Protein AF-A0A1Y5IDQ3-F1 (afdb_monomer)

Solvent-accessible surface area (backbone atoms only — not comparable to full-atom values): 11928 Å² total; per-residue (Å²): 115,65,66,61,51,54,54,51,52,51,28,51,52,41,13,44,48,51,45,14,63,76,67,76,44,84,65,51,98,83,60,81,84,48,74,66,30,43,52,51,12,46,51,57,51,37,64,74,74,57,70,73,78,77,51,71,67,58,51,51,55,49,48,55,62,59,65,67,53,78,81,78,93,76,74,94,62,89,76,83,90,69,74,91,83,61,74,84,77,71,87,80,75,78,87,62,82,80,58,70,67,59,57,52,52,50,55,50,53,50,52,53,51,51,50,50,51,52,52,51,50,51,53,51,52,53,53,52,54,55,64,71,66,57,83,90,75,84,77,87,86,76,95,71,90,79,85,77,86,76,80,81,79,76,94,77,81,88,78,86,74,91,84,82,82,84,89,86,86,81,77,91,73,89,78,90,82,136

Mean predicted aligned error: 21.05 Å

Nearest PDB structures (foldseek):
  7enc-assembly1_Di  TM=6.917E-01  e=5.837E-04  Homo sapiens
  7enc-assembly1_DI  TM=6.838E-01  e=8.749E-04  Homo sapiens
  6tbm-assembly1_I  TM=6.909E-01  e=9.275E-03  Komagataella phaffii GS115

InterPro domains:
  IPR003162 Transcription initiation factor TAFII31 [PF02291] (1-94)
  IPR051431 Transcription initiation factor TFIID subunit 9/TAF9 [PTHR48068] (1-151)

Structure (mmCIF, N/CA/C/O backbone):
data_AF-A0A1Y5IDQ3-F1
#
_entry.id   AF-A0A1Y5IDQ3-F1
#
loop_
_atom_site.group_PDB
_atom_site.id
_atom_site.type_symbol
_atom_site.label_atom_id
_atom_site.label_alt_id
_atom_site.label_comp_id
_atom_site.label_asym_id
_atom_site.label_entity_id
_atom_site.label_seq_id
_atom_site.pdbx_PDB_ins_code
_atom_site.Cartn_x
_atom_site.Cartn_y
_atom_site.Cartn_z
_atom_site.occupancy
_atom_site.B_iso_or_equiv
_atom_site.auth_seq_id
_atom_site.auth_comp_id
_atom_site.auth_asym_id
_atom_site.auth_atom_id
_atom_site.pdbx_PDB_model_num
ATOM 1 N N . MET A 1 1 ? -2.726 14.774 -21.123 1.00 74.81 1 MET A N 1
ATOM 2 C CA . MET A 1 1 ? -1.694 13.732 -21.354 1.00 74.81 1 MET A CA 1
ATOM 3 C C . MET A 1 1 ? -0.570 13.727 -20.309 1.00 74.81 1 MET A C 1
ATOM 5 O O . MET A 1 1 ? 0.342 12.919 -20.423 1.00 74.81 1 MET A O 1
ATOM 9 N N . GLU A 1 2 ? -0.629 14.559 -19.261 1.00 93.81 2 GLU A N 1
ATOM 10 C CA . GLU A 1 2 ? 0.458 14.675 -18.273 1.00 93.81 2 GLU A CA 1
ATOM 11 C C . GLU A 1 2 ? 0.693 13.398 -17.452 1.00 93.81 2 GLU A C 1
ATOM 13 O O . GLU A 1 2 ? 1.835 13.038 -17.188 1.00 93.81 2 GLU A O 1
ATOM 18 N N . PHE A 1 3 ? -0.379 12.680 -17.097 1.00 92.00 3 PHE A N 1
ATOM 19 C CA . PHE A 1 3 ? -0.289 11.423 -16.350 1.00 92.00 3 PHE A CA 1
ATOM 20 C C . PHE A 1 3 ? 0.538 10.367 -17.091 1.00 92.00 3 PHE A C 1
ATOM 22 O O . PHE A 1 3 ? 1.469 9.807 -16.523 1.00 92.00 3 PHE A O 1
ATOM 29 N N . ALA A 1 4 ? 0.241 10.144 -18.375 1.00 92.75 4 ALA A N 1
ATOM 30 C CA . ALA A 1 4 ? 0.975 9.186 -19.196 1.00 92.75 4 ALA A CA 1
ATOM 31 C C . ALA A 1 4 ? 2.455 9.575 -19.305 1.00 92.75 4 ALA A C 1
ATOM 33 O O . ALA A 1 4 ? 3.323 8.729 -19.121 1.00 92.75 4 ALA A O 1
ATOM 34 N N . HIS A 1 5 ? 2.745 10.865 -19.509 1.00 94.88 5 HIS A N 1
ATOM 35 C CA . HIS A 1 5 ? 4.118 11.362 -19.530 1.00 94.88 5 HIS A CA 1
ATOM 36 C C . HIS A 1 5 ? 4.844 11.074 -18.207 1.00 94.88 5 HIS A C 1
ATOM 38 O O . HIS A 1 5 ? 5.899 10.447 -18.229 1.00 94.88 5 HIS A O 1
ATOM 44 N N . ARG A 1 6 ? 4.254 11.435 -17.058 1.00 93.25 6 ARG A N 1
ATOM 45 C CA . ARG A 1 6 ? 4.846 11.184 -15.731 1.00 93.25 6 ARG A CA 1
ATOM 46 C C . ARG A 1 6 ? 5.065 9.690 -15.465 1.00 93.25 6 ARG A C 1
ATOM 48 O O . ARG A 1 6 ? 6.153 9.306 -15.045 1.00 93.25 6 ARG A O 1
ATOM 55 N N . ALA A 1 7 ? 4.078 8.851 -15.780 1.00 92.75 7 ALA A N 1
ATOM 56 C CA . ALA A 1 7 ? 4.177 7.402 -15.618 1.00 92.75 7 ALA A CA 1
ATOM 57 C C . ALA A 1 7 ? 5.298 6.808 -16.488 1.00 92.75 7 ALA A C 1
ATOM 59 O O . ALA A 1 7 ? 6.117 6.031 -16.005 1.00 92.75 7 ALA A O 1
ATOM 60 N N . THR A 1 8 ? 5.390 7.216 -17.757 1.00 94.25 8 THR A N 1
ATOM 61 C CA . THR A 1 8 ? 6.463 6.746 -18.649 1.00 94.25 8 THR A CA 1
ATOM 62 C C . THR A 1 8 ? 7.840 7.255 -18.231 1.00 94.25 8 THR A C 1
ATOM 64 O O . THR A 1 8 ? 8.790 6.478 -18.251 1.00 94.25 8 THR A O 1
ATOM 67 N N . SER A 1 9 ? 7.965 8.514 -17.792 1.00 94.88 9 SER A N 1
ATOM 68 C CA . SER A 1 9 ? 9.244 9.049 -17.315 1.00 94.88 9 SER A CA 1
ATOM 69 C C . SER A 1 9 ? 9.748 8.296 -16.091 1.00 94.88 9 SER A C 1
ATOM 71 O O . SER A 1 9 ? 10.932 7.997 -15.997 1.00 94.88 9 SER A O 1
ATOM 73 N N . GLU A 1 10 ? 8.844 7.927 -15.188 1.00 94.44 10 GLU A N 1
ATOM 74 C CA . GLU A 1 10 ? 9.198 7.179 -13.990 1.00 94.44 10 GLU A CA 1
ATOM 75 C C . GLU A 1 10 ? 9.658 5.752 -14.316 1.00 94.44 10 GLU A C 1
ATOM 77 O O . GLU A 1 10 ? 10.685 5.305 -13.811 1.00 94.44 10 GLU A O 1
ATOM 82 N N . VAL A 1 11 ? 8.962 5.067 -15.231 1.00 95.38 11 VAL A N 1
ATOM 83 C CA . VAL A 1 11 ? 9.380 3.748 -15.734 1.00 95.38 11 VAL A CA 1
ATOM 84 C C . VAL A 1 11 ? 10.779 3.802 -16.353 1.00 95.38 11 VAL A C 1
ATOM 86 O O . VAL A 1 11 ? 11.575 2.890 -16.142 1.00 95.38 11 VAL A O 1
ATOM 89 N N . LEU A 1 12 ? 11.099 4.859 -17.106 1.00 93.75 12 LEU A N 1
ATOM 90 C CA . LEU A 1 12 ? 12.412 5.014 -17.737 1.00 93.75 12 LEU A CA 1
ATOM 91 C C . LEU A 1 12 ? 13.527 5.309 -16.726 1.00 93.75 12 LEU A C 1
ATOM 93 O O . LEU A 1 12 ? 14.642 4.823 -16.907 1.00 93.75 12 LEU A O 1
ATOM 97 N N . VAL A 1 13 ? 13.235 6.057 -15.658 1.00 93.50 13 VAL A N 1
ATOM 98 C CA . VAL A 1 13 ? 14.183 6.282 -14.554 1.00 93.50 13 VAL A CA 1
ATOM 99 C C . VAL A 1 13 ? 14.513 4.962 -13.858 1.00 93.50 13 VAL A C 1
ATOM 101 O O . VAL A 1 13 ? 15.687 4.654 -13.653 1.00 93.50 13 VAL A O 1
ATOM 104 N N . GLU A 1 14 ? 13.503 4.142 -13.572 1.00 94.44 14 GLU A N 1
ATOM 105 C CA . GLU A 1 14 ? 13.703 2.835 -12.941 1.00 94.44 14 GLU A CA 1
ATOM 106 C C . GLU A 1 14 ? 14.432 1.851 -13.873 1.00 94.44 14 GLU A C 1
ATOM 108 O O . GLU A 1 14 ? 15.328 1.124 -13.449 1.00 94.44 14 GLU A O 1
ATOM 113 N N . ALA A 1 15 ? 14.127 1.874 -15.174 1.00 94.38 15 ALA A N 1
ATOM 114 C CA . ALA A 1 15 ? 14.855 1.087 -16.169 1.00 94.38 15 ALA A CA 1
ATOM 115 C C . ALA A 1 15 ? 16.341 1.492 -16.251 1.00 94.38 15 ALA A C 1
ATOM 117 O O . ALA A 1 15 ? 17.218 0.632 -16.344 1.00 94.38 15 ALA A O 1
ATOM 118 N N . ALA A 1 16 ? 16.653 2.790 -16.168 1.00 93.12 16 ALA A N 1
ATOM 119 C CA . ALA A 1 16 ? 18.032 3.278 -16.122 1.00 93.12 16 ALA A CA 1
ATOM 120 C C . ALA A 1 16 ? 18.760 2.867 -14.831 1.00 93.12 16 ALA A C 1
ATOM 122 O O . ALA A 1 16 ? 19.955 2.548 -14.870 1.00 93.12 16 ALA A O 1
ATOM 123 N N . ALA A 1 17 ? 18.054 2.813 -13.699 1.00 92.69 17 ALA A N 1
ATOM 124 C CA . ALA A 1 17 ? 18.591 2.275 -12.452 1.00 92.69 17 ALA A CA 1
ATOM 125 C C . ALA A 1 17 ? 18.891 0.772 -12.580 1.00 92.69 17 ALA A C 1
ATOM 127 O O . ALA A 1 17 ? 20.017 0.349 -12.315 1.00 92.69 17 ALA A O 1
ATOM 128 N N . ALA A 1 18 ? 17.945 -0.022 -13.092 1.00 92.19 18 ALA A N 1
ATOM 129 C CA . ALA A 1 18 ? 18.139 -1.450 -13.356 1.00 92.19 18 ALA A CA 1
ATOM 130 C C . ALA A 1 18 ? 19.339 -1.704 -14.287 1.00 92.19 18 ALA A C 1
ATOM 132 O O . ALA A 1 18 ? 20.174 -2.572 -14.016 1.00 92.19 18 ALA A O 1
ATOM 133 N N . ARG A 1 19 ? 19.497 -0.876 -15.327 1.00 92.88 19 ARG A N 1
ATOM 134 C CA . ARG A 1 19 ? 20.647 -0.933 -16.233 1.00 92.88 19 ARG A CA 1
ATOM 135 C C . ARG A 1 19 ? 21.965 -0.594 -15.535 1.00 92.88 19 ARG A C 1
ATOM 137 O O . ARG A 1 19 ? 22.968 -1.266 -15.770 1.00 92.88 19 ARG A O 1
ATOM 144 N N . SER A 1 20 ? 21.965 0.416 -14.666 1.00 92.62 20 SER A N 1
ATOM 145 C CA . SER A 1 20 ? 23.137 0.779 -13.855 1.00 92.62 20 SER A CA 1
ATOM 146 C C . SER A 1 20 ? 23.574 -0.384 -12.960 1.00 92.62 20 SER A C 1
ATOM 148 O O . SER A 1 20 ? 24.760 -0.703 -12.870 1.00 92.62 20 SER A O 1
ATOM 150 N N . HIS A 1 21 ? 22.607 -1.075 -12.351 1.00 91.62 21 HIS A N 1
ATOM 151 C CA . HIS A 1 21 ? 22.867 -2.265 -11.545 1.00 91.62 21 HIS A CA 1
ATOM 152 C C . HIS A 1 21 ? 23.433 -3.421 -12.375 1.00 91.62 21 HIS A C 1
ATOM 154 O O . HIS A 1 21 ? 24.402 -4.048 -11.952 1.00 91.62 21 HIS A O 1
ATOM 160 N N . ALA A 1 22 ? 22.892 -3.670 -13.570 1.00 90.38 22 ALA A N 1
ATOM 161 C CA . ALA A 1 22 ? 23.393 -4.714 -14.463 1.00 90.38 22 ALA A CA 1
ATOM 162 C C . ALA A 1 22 ? 24.829 -4.450 -14.952 1.00 90.38 22 ALA A C 1
ATOM 164 O O . ALA A 1 22 ? 25.605 -5.385 -15.138 1.00 90.38 22 ALA A O 1
ATOM 165 N N . LEU A 1 23 ? 25.196 -3.181 -15.156 1.00 89.19 23 LEU A N 1
ATOM 166 C CA . LEU A 1 23 ? 26.533 -2.781 -15.602 1.00 89.19 23 LEU A CA 1
ATOM 167 C C . LEU A 1 23 ? 27.548 -2.634 -14.454 1.00 89.19 23 LEU A C 1
ATOM 169 O O . LEU A 1 23 ? 28.736 -2.456 -14.726 1.00 89.19 23 LEU A O 1
ATOM 173 N N . GLY A 1 24 ? 27.102 -2.651 -13.191 1.00 89.81 24 GLY A N 1
ATOM 174 C CA . GLY A 1 24 ? 27.950 -2.394 -12.020 1.00 89.81 24 GLY A CA 1
ATOM 175 C C . GLY A 1 24 ? 28.545 -0.979 -11.978 1.00 89.81 24 GLY A C 1
ATOM 176 O O . GLY A 1 24 ? 29.516 -0.734 -11.266 1.00 89.81 24 GLY A O 1
ATOM 177 N N . ARG A 1 25 ? 27.993 -0.049 -12.765 1.00 89.56 25 ARG A N 1
ATOM 178 C CA . ARG A 1 25 ? 28.433 1.347 -12.890 1.00 89.56 25 ARG A CA 1
ATOM 179 C C . ARG A 1 25 ? 27.216 2.240 -13.157 1.00 89.56 25 ARG A C 1
ATOM 181 O O . ARG A 1 25 ? 26.232 1.743 -13.704 1.00 89.56 25 ARG A O 1
ATOM 188 N N . PRO A 1 26 ? 27.267 3.544 -12.843 1.00 83.88 26 PRO A N 1
ATOM 189 C CA . PRO A 1 26 ? 26.170 4.445 -13.181 1.00 83.88 26 PRO A CA 1
ATOM 190 C C . PRO A 1 26 ? 25.929 4.459 -14.695 1.00 83.88 26 PRO A C 1
ATOM 192 O O . PRO A 1 26 ? 26.879 4.586 -15.475 1.00 83.88 26 PRO A O 1
ATOM 195 N N . ALA A 1 27 ? 24.666 4.325 -15.103 1.00 78.00 27 ALA A N 1
ATOM 196 C CA . ALA A 1 27 ? 24.274 4.426 -16.501 1.00 78.00 27 ALA A CA 1
ATOM 197 C C . ALA A 1 27 ? 24.622 5.819 -17.036 1.00 78.00 27 ALA A C 1
ATOM 199 O O . ALA A 1 27 ? 24.270 6.848 -16.456 1.00 78.00 27 ALA A O 1
ATOM 200 N N . SER A 1 28 ? 25.341 5.845 -18.151 1.00 81.62 28 SER A N 1
ATOM 201 C CA . SER A 1 28 ? 25.657 7.066 -18.879 1.00 81.62 28 SER A CA 1
ATOM 202 C C . SER A 1 28 ? 24.587 7.333 -19.936 1.00 81.62 28 SER A C 1
ATOM 204 O O . SER A 1 28 ? 23.952 6.409 -20.433 1.00 81.62 28 SER A O 1
ATOM 206 N N . ALA A 1 29 ? 24.449 8.584 -20.381 1.00 78.12 29 ALA A N 1
ATOM 207 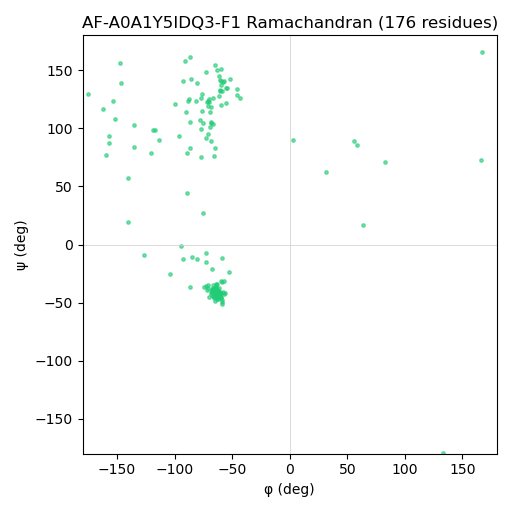C CA . ALA A 1 29 ? 23.524 8.966 -21.457 1.00 78.12 29 ALA A CA 1
ATOM 208 C C . ALA A 1 29 ? 23.775 8.244 -22.802 1.00 78.12 29 ALA A C 1
ATOM 210 O O . ALA A 1 29 ? 22.967 8.345 -23.720 1.00 78.12 29 ALA A O 1
ATOM 211 N N . ARG A 1 30 ? 24.911 7.545 -22.938 1.00 79.75 30 ARG A N 1
ATOM 212 C CA . ARG A 1 30 ? 25.268 6.725 -24.105 1.00 79.75 30 ARG A CA 1
ATOM 213 C C . ARG A 1 30 ? 24.861 5.257 -23.982 1.00 79.75 30 ARG A C 1
ATOM 215 O O . ARG A 1 30 ? 24.951 4.533 -24.971 1.00 79.75 30 ARG A O 1
ATOM 222 N N . ASP A 1 31 ? 24.473 4.807 -22.794 1.00 85.75 31 ASP A N 1
ATOM 223 C CA . ASP A 1 31 ? 24.077 3.422 -22.583 1.00 85.75 31 ASP A CA 1
ATOM 224 C C . ASP A 1 31 ? 22.668 3.198 -23.152 1.00 85.75 31 ASP A C 1
ATOM 226 O O . ASP A 1 31 ? 21.729 3.947 -22.882 1.00 85.75 31 ASP A O 1
ATOM 230 N N . VAL A 1 32 ? 22.524 2.155 -23.969 1.00 88.81 32 VAL A N 1
ATOM 231 C CA . VAL A 1 32 ? 21.248 1.800 -24.597 1.00 88.81 32 VAL A CA 1
ATOM 232 C C . VAL A 1 32 ? 20.402 1.010 -23.602 1.00 88.81 32 VAL A C 1
ATOM 234 O O . VAL A 1 32 ? 20.837 -0.035 -23.112 1.00 88.81 32 VAL A O 1
ATOM 237 N N . LEU A 1 33 ? 19.190 1.498 -23.327 1.00 90.50 33 LEU A N 1
ATOM 238 C CA . LEU A 1 33 ? 18.185 0.767 -22.557 1.00 90.50 33 LEU A CA 1
ATOM 239 C C . LEU A 1 33 ? 17.657 -0.402 -23.385 1.00 90.50 33 LEU A C 1
ATOM 241 O O . LEU A 1 33 ? 17.181 -0.223 -24.508 1.00 90.50 33 LEU A O 1
ATOM 245 N N . THR A 1 34 ? 17.737 -1.603 -22.826 1.00 93.19 34 THR A N 1
ATOM 246 C CA . THR A 1 34 ? 17.170 -2.795 -23.453 1.00 93.19 34 THR A CA 1
ATOM 247 C C . THR A 1 34 ? 15.699 -2.948 -23.079 1.00 93.19 34 THR A C 1
ATOM 249 O O . THR A 1 34 ? 15.217 -2.393 -22.090 1.00 93.19 34 THR A O 1
ATOM 252 N N . VAL A 1 35 ? 14.962 -3.738 -23.860 1.00 95.06 35 VAL A N 1
ATOM 253 C CA . VAL A 1 35 ? 13.552 -4.042 -23.570 1.00 95.06 35 VAL A CA 1
ATOM 254 C C . VAL A 1 35 ? 13.401 -4.721 -22.202 1.00 95.06 35 VAL A C 1
ATOM 256 O O . VAL A 1 35 ? 12.395 -4.519 -21.525 1.00 95.06 35 VAL A O 1
ATOM 259 N N . ASP A 1 36 ? 14.397 -5.494 -21.767 1.00 94.88 36 ASP A N 1
ATOM 260 C CA . ASP A 1 36 ? 14.356 -6.175 -20.474 1.00 94.88 36 ASP A CA 1
ATOM 261 C C . ASP A 1 36 ? 14.544 -5.205 -19.299 1.00 94.88 36 ASP A C 1
ATOM 263 O O . ASP A 1 36 ? 13.833 -5.338 -18.304 1.00 94.88 36 ASP A O 1
ATOM 267 N N . ASP A 1 37 ? 15.373 -4.164 -19.447 1.00 94.38 37 ASP A N 1
ATOM 268 C CA . ASP A 1 37 ? 15.485 -3.084 -18.453 1.00 94.38 37 ASP A CA 1
ATOM 269 C C . ASP A 1 37 ? 14.136 -2.361 -18.279 1.00 94.38 37 ASP A C 1
ATOM 271 O O . ASP A 1 37 ? 13.691 -2.098 -17.160 1.00 94.38 37 ASP A O 1
ATOM 275 N N . VAL A 1 38 ? 13.429 -2.111 -19.389 1.00 95.19 38 VAL A N 1
ATOM 276 C CA . VAL A 1 38 ? 12.088 -1.504 -19.372 1.00 95.19 38 VAL A CA 1
ATOM 277 C C . VAL A 1 38 ? 11.068 -2.419 -18.692 1.00 95.19 38 VAL A C 1
ATOM 279 O O . VAL A 1 38 ? 10.272 -1.941 -17.887 1.00 95.19 38 VAL A O 1
ATOM 282 N N . LYS A 1 39 ? 11.091 -3.735 -18.945 1.00 95.88 39 LYS A N 1
ATOM 283 C CA . LYS A 1 39 ? 10.197 -4.688 -18.258 1.00 95.88 39 LYS A CA 1
ATOM 284 C C . LYS A 1 39 ? 10.422 -4.691 -16.747 1.00 95.88 39 LYS A C 1
ATOM 286 O O . LYS A 1 39 ? 9.450 -4.747 -15.995 1.00 95.88 39 LYS A O 1
ATOM 291 N N . VAL A 1 40 ? 11.680 -4.634 -16.307 1.00 95.19 40 VAL A N 1
ATOM 292 C CA . VAL A 1 40 ? 12.023 -4.550 -14.881 1.00 95.19 40 VAL A CA 1
ATOM 293 C C . VAL A 1 40 ? 11.490 -3.247 -14.287 1.00 95.19 40 VAL A C 1
ATOM 295 O O . VAL A 1 40 ? 10.798 -3.298 -13.271 1.00 95.19 40 VAL A O 1
ATOM 298 N N . GLY A 1 41 ? 11.708 -2.114 -14.961 1.00 94.12 41 GLY A N 1
ATOM 299 C CA . GLY A 1 41 ? 11.197 -0.814 -14.520 1.00 94.12 41 GLY A CA 1
ATOM 300 C C . GLY A 1 41 ? 9.671 -0.765 -14.419 1.00 94.12 41 GLY A C 1
ATOM 301 O O . GLY A 1 41 ? 9.123 -0.339 -13.402 1.00 94.12 41 GLY A O 1
ATOM 302 N N . VAL A 1 42 ? 8.965 -1.291 -15.425 1.00 94.94 42 VAL A N 1
ATOM 303 C CA . VAL A 1 42 ? 7.499 -1.413 -15.393 1.00 94.94 42 VAL A CA 1
ATOM 304 C C . VAL A 1 42 ? 7.055 -2.278 -14.216 1.00 94.94 42 VAL A C 1
ATOM 306 O O . VAL A 1 42 ? 6.151 -1.889 -13.483 1.00 94.94 42 VAL A O 1
ATOM 309 N N . LYS A 1 43 ? 7.693 -3.432 -13.991 1.00 93.38 43 LYS A N 1
ATOM 310 C CA . LYS A 1 43 ? 7.336 -4.337 -12.892 1.00 93.38 43 LYS A CA 1
ATOM 311 C C . LYS A 1 43 ? 7.526 -3.683 -11.520 1.00 93.38 43 LYS A C 1
ATOM 313 O O . LYS A 1 43 ? 6.663 -3.842 -10.661 1.00 93.38 43 LYS A O 1
ATOM 318 N N . ALA A 1 44 ? 8.609 -2.937 -11.323 1.00 92.62 44 ALA A N 1
ATOM 319 C CA . ALA A 1 44 ? 8.881 -2.223 -10.078 1.00 92.62 44 ALA A CA 1
ATOM 320 C C . ALA A 1 44 ? 7.838 -1.125 -9.802 1.00 92.62 44 ALA A C 1
ATOM 322 O O . ALA A 1 44 ? 7.298 -1.036 -8.698 1.00 92.62 44 ALA A O 1
ATOM 323 N N . VAL A 1 45 ? 7.481 -0.342 -10.825 1.00 92.56 45 VAL A N 1
ATOM 324 C CA . VAL A 1 45 ? 6.416 0.668 -10.732 1.00 92.56 45 VAL A CA 1
ATOM 325 C C . VAL A 1 45 ? 5.065 0.010 -10.443 1.00 92.56 45 VAL A C 1
ATOM 327 O O . VAL A 1 45 ? 4.350 0.461 -9.546 1.00 92.56 45 VAL A O 1
ATOM 330 N N . LEU A 1 46 ? 4.726 -1.082 -11.137 1.00 91.19 46 LEU A N 1
ATOM 331 C CA . LEU A 1 46 ? 3.485 -1.827 -10.913 1.00 91.19 46 LEU A CA 1
ATOM 332 C C . LEU A 1 46 ? 3.384 -2.337 -9.473 1.00 91.19 46 LEU A C 1
ATOM 334 O O . LEU A 1 46 ? 2.379 -2.092 -8.822 1.00 91.19 46 LEU A O 1
ATOM 338 N N . MET A 1 47 ? 4.443 -2.950 -8.940 1.00 89.62 47 MET A N 1
ATOM 339 C CA . MET A 1 47 ? 4.451 -3.495 -7.577 1.00 89.62 47 MET A CA 1
ATOM 340 C C . MET A 1 47 ? 4.175 -2.453 -6.490 1.00 89.62 47 MET A C 1
ATOM 342 O O . MET A 1 47 ? 3.594 -2.798 -5.463 1.00 89.62 47 MET A O 1
ATOM 346 N N . ARG A 1 48 ? 4.582 -1.191 -6.688 1.00 88.75 48 ARG A N 1
ATOM 347 C CA . ARG A 1 48 ? 4.334 -0.132 -5.696 1.00 88.75 48 ARG A CA 1
ATOM 348 C C . ARG A 1 48 ? 2.973 0.545 -5.865 1.00 88.75 48 ARG A C 1
ATOM 350 O O . ARG A 1 48 ? 2.393 0.989 -4.882 1.00 88.75 48 ARG A O 1
ATOM 357 N N . SER A 1 49 ? 2.528 0.726 -7.110 1.00 86.75 49 SER A N 1
ATOM 358 C CA . SER A 1 49 ? 1.404 1.618 -7.441 1.00 86.75 49 SER A CA 1
ATOM 359 C C . SER A 1 49 ? 0.109 0.871 -7.743 1.00 86.75 49 SER A C 1
ATOM 361 O O . SER A 1 49 ? -0.972 1.408 -7.519 1.00 86.75 49 SER A O 1
ATOM 363 N N . PHE A 1 50 ? 0.214 -0.380 -8.184 1.00 83.38 50 PHE A N 1
ATOM 364 C CA . PHE A 1 50 ? -0.903 -1.260 -8.490 1.00 83.38 50 PHE A CA 1
ATOM 365 C C . PHE A 1 50 ? -0.789 -2.499 -7.608 1.00 83.38 50 PHE A C 1
ATOM 367 O O . PHE A 1 50 ? -0.298 -3.550 -8.014 1.00 83.38 50 PHE A O 1
ATOM 374 N N . ILE A 1 51 ? -1.204 -2.336 -6.354 1.00 82.88 51 ILE A N 1
ATOM 375 C CA . ILE A 1 51 ? -1.258 -3.438 -5.401 1.00 82.88 51 ILE A CA 1
ATOM 376 C C . ILE A 1 51 ? -2.482 -4.281 -5.747 1.00 82.88 51 ILE A C 1
ATOM 378 O O . ILE A 1 51 ? -3.617 -3.812 -5.634 1.00 82.88 51 ILE A O 1
ATOM 382 N N . ASP A 1 52 ? -2.245 -5.524 -6.160 1.00 82.56 52 ASP A N 1
ATOM 383 C CA . ASP A 1 52 ? -3.320 -6.490 -6.346 1.00 82.56 52 ASP A CA 1
ATOM 384 C C . ASP A 1 52 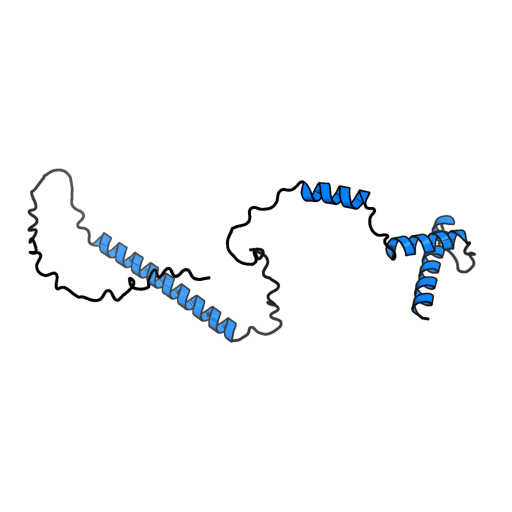? -4.054 -6.718 -5.017 1.00 82.56 52 ASP A C 1
ATOM 386 O O . ASP A 1 52 ? -3.418 -6.782 -3.954 1.00 82.56 52 ASP A O 1
ATOM 390 N N . PRO A 1 53 ? -5.389 -6.871 -5.038 1.00 80.56 53 PRO A N 1
ATOM 391 C CA . PRO A 1 53 ? -6.117 -7.209 -3.830 1.00 80.56 53 PRO A CA 1
ATOM 392 C C . PRO A 1 53 ? -5.565 -8.520 -3.246 1.00 80.56 53 PRO A C 1
ATOM 394 O O . PRO A 1 53 ? -5.248 -9.452 -3.995 1.00 80.56 53 PRO A O 1
ATOM 397 N N . PRO A 1 54 ? -5.445 -8.629 -1.910 1.00 86.56 54 PRO A N 1
ATOM 398 C CA . PRO A 1 54 ? -4.917 -9.831 -1.286 1.00 86.56 54 PRO A CA 1
ATOM 399 C C . PRO A 1 54 ? -5.763 -11.045 -1.675 1.00 86.56 54 PRO A C 1
ATOM 401 O O . PRO A 1 54 ? -6.994 -10.986 -1.717 1.00 86.56 54 PRO A O 1
ATOM 404 N N . SER A 1 55 ? -5.101 -12.172 -1.939 1.00 92.44 55 SER A N 1
ATOM 405 C CA . SER A 1 55 ? -5.800 -13.404 -2.304 1.00 92.44 55 SER A CA 1
ATOM 406 C C . SER A 1 55 ? -6.767 -13.847 -1.200 1.00 92.44 55 SER A C 1
ATOM 408 O O . SER A 1 55 ? -6.519 -13.653 -0.006 1.00 92.44 55 SER A O 1
ATOM 410 N N . ALA A 1 56 ? -7.850 -14.528 -1.582 1.00 92.12 56 ALA A N 1
ATOM 411 C CA . ALA A 1 56 ? -8.834 -15.033 -0.623 1.00 92.12 56 ALA A CA 1
ATOM 412 C C . ALA A 1 56 ? -8.210 -15.972 0.431 1.00 92.12 56 ALA A C 1
ATOM 414 O O . ALA A 1 56 ? -8.665 -16.012 1.572 1.00 92.12 56 ALA A O 1
ATOM 415 N N . ALA A 1 57 ? -7.155 -16.713 0.076 1.00 93.94 57 ALA A N 1
ATOM 416 C CA . ALA A 1 57 ? -6.417 -17.553 1.018 1.00 93.94 57 ALA A CA 1
ATOM 417 C C . ALA A 1 57 ? -5.673 -16.716 2.073 1.00 93.94 57 ALA A C 1
ATOM 419 O O . ALA A 1 57 ? -5.761 -17.013 3.265 1.00 93.94 57 ALA A O 1
ATOM 420 N N . MET A 1 58 ? -5.001 -15.637 1.655 1.00 94.00 58 MET A N 1
ATOM 421 C CA . MET A 1 58 ? -4.322 -14.713 2.568 1.00 94.00 58 MET A CA 1
ATOM 422 C C . MET A 1 58 ? -5.325 -14.001 3.484 1.00 94.00 58 MET A C 1
ATOM 424 O O . MET A 1 58 ? -5.114 -13.950 4.696 1.00 94.00 58 MET A O 1
ATOM 428 N N . ALA A 1 59 ? -6.447 -13.527 2.933 1.00 93.19 59 ALA A N 1
ATOM 429 C CA . ALA A 1 59 ? -7.510 -12.886 3.704 1.00 93.19 59 ALA A CA 1
ATOM 430 C C . ALA A 1 59 ? -8.113 -13.831 4.760 1.00 93.19 59 ALA A C 1
ATOM 432 O O . ALA A 1 59 ? -8.266 -13.446 5.918 1.00 93.19 59 ALA A O 1
ATOM 433 N N . ARG A 1 60 ? -8.387 -15.096 4.406 1.00 95.44 60 ARG A N 1
ATOM 434 C CA . ARG A 1 60 ? -8.876 -16.113 5.360 1.00 95.44 60 ARG A CA 1
ATOM 435 C C . ARG A 1 60 ? -7.849 -16.454 6.438 1.00 95.44 60 ARG A C 1
ATOM 437 O O . ARG A 1 60 ? -8.216 -16.614 7.602 1.00 95.44 60 ARG A O 1
ATOM 444 N N . GLY A 1 61 ? -6.569 -16.542 6.074 1.00 95.44 61 GLY A N 1
ATOM 445 C CA . GLY A 1 61 ? -5.483 -16.743 7.033 1.00 95.44 61 GLY A CA 1
ATOM 446 C C . GLY A 1 61 ? -5.385 -15.593 8.039 1.00 95.44 61 GLY A C 1
ATOM 447 O O . GLY A 1 61 ? -5.245 -15.833 9.239 1.00 95.44 61 GLY A O 1
ATOM 448 N N . LEU A 1 62 ? -5.530 -14.350 7.572 1.00 93.94 62 LEU A N 1
ATOM 449 C CA . LEU A 1 62 ? -5.560 -13.170 8.436 1.00 93.94 62 LEU A CA 1
ATOM 450 C C . LEU A 1 62 ? -6.797 -13.164 9.341 1.00 93.94 62 LEU A C 1
ATOM 452 O O . LEU A 1 62 ? -6.657 -12.982 10.547 1.00 93.94 62 LEU A O 1
ATOM 456 N N . ALA A 1 63 ? -7.979 -13.439 8.787 1.00 95.31 63 ALA A N 1
ATOM 457 C CA . ALA A 1 63 ? -9.220 -13.521 9.552 1.00 95.31 63 ALA A CA 1
ATOM 458 C C . ALA A 1 63 ? -9.123 -14.566 10.671 1.00 95.31 63 ALA A C 1
ATOM 460 O O . ALA A 1 63 ? -9.486 -14.285 11.806 1.00 95.31 63 ALA A O 1
ATOM 461 N N . SER A 1 64 ? -8.542 -15.735 10.390 1.00 95.25 64 SER A N 1
ATOM 462 C CA . SER A 1 64 ? -8.342 -16.784 11.399 1.00 95.25 64 SER A CA 1
ATOM 463 C C . SER A 1 64 ? -7.433 -16.322 12.545 1.00 95.25 64 SER A C 1
ATOM 465 O O . SER A 1 64 ? -7.683 -16.645 13.701 1.00 95.25 64 SER A O 1
ATOM 467 N N . ARG A 1 65 ? -6.395 -15.528 12.245 1.00 95.12 65 ARG A N 1
ATOM 468 C CA . ARG A 1 65 ? -5.489 -14.963 13.260 1.00 95.12 65 ARG A CA 1
ATOM 469 C C . ARG A 1 65 ? -6.145 -13.857 14.086 1.00 95.12 65 ARG A C 1
ATOM 471 O O . ARG A 1 65 ? -5.906 -13.785 15.286 1.00 95.12 65 ARG A O 1
ATOM 478 N N . VAL A 1 66 ? -6.951 -12.999 13.460 1.00 94.62 66 VAL A N 1
ATOM 479 C CA . VAL A 1 66 ? -7.669 -11.909 14.144 1.00 94.62 66 VAL A CA 1
ATOM 480 C C . VAL A 1 66 ? -8.779 -12.475 15.030 1.00 94.62 66 VAL A C 1
ATOM 482 O O . VAL A 1 66 ? -8.863 -12.126 16.205 1.00 94.62 66 VAL A O 1
ATOM 485 N N . ASN A 1 67 ? -9.555 -13.421 14.503 1.00 95.06 67 ASN A N 1
ATOM 486 C CA . ASN A 1 67 ? -10.675 -14.057 15.198 1.00 95.06 67 ASN A CA 1
ATOM 487 C C . ASN A 1 67 ? -10.235 -15.036 16.297 1.00 95.06 67 ASN A C 1
ATOM 489 O O . ASN A 1 67 ? -11.074 -15.522 17.049 1.00 95.06 67 ASN A O 1
ATOM 493 N N . ALA A 1 68 ? -8.935 -15.331 16.416 1.00 95.81 68 ALA A N 1
ATOM 494 C CA . ALA A 1 68 ? -8.406 -16.127 17.522 1.00 95.81 68 ALA A CA 1
ATOM 495 C C . ALA A 1 68 ? -8.518 -15.402 18.876 1.00 95.81 68 ALA A C 1
ATOM 497 O O . ALA A 1 68 ? -8.477 -16.048 19.923 1.00 95.81 68 ALA A O 1
ATOM 498 N N . LYS A 1 69 ? -8.643 -14.067 18.875 1.00 93.06 69 LYS A N 1
ATOM 499 C CA . LYS A 1 69 ? -8.844 -13.282 20.096 1.00 93.06 69 LYS A CA 1
ATOM 500 C C . LYS A 1 69 ? -10.343 -13.190 20.404 1.00 93.06 69 LYS A C 1
ATOM 502 O O . LYS A 1 69 ? -11.095 -12.746 19.536 1.00 93.06 69 LYS A O 1
ATOM 507 N N . PRO A 1 70 ? -10.788 -13.580 21.613 1.00 93.50 70 PRO A N 1
ATOM 508 C CA . PRO A 1 70 ? -12.190 -13.460 21.984 1.00 93.50 70 PRO A CA 1
ATOM 509 C C . PRO A 1 70 ? -12.610 -11.990 22.040 1.00 93.50 70 PRO A C 1
ATOM 511 O O . PRO A 1 70 ? -11.792 -11.098 22.282 1.00 93.50 70 PRO A O 1
ATOM 514 N N . LEU A 1 71 ? -13.905 -11.752 21.836 1.00 90.06 71 LEU A N 1
ATOM 515 C CA . LEU A 1 71 ? -14.483 -10.417 21.930 1.00 90.06 71 LEU A CA 1
ATOM 516 C C . LEU A 1 71 ? -14.307 -9.843 23.350 1.00 90.06 71 LEU A C 1
ATOM 518 O O . LEU A 1 71 ? -14.372 -10.595 24.330 1.00 90.06 71 LEU A O 1
ATOM 522 N N . PRO A 1 72 ? -14.094 -8.521 23.484 1.00 89.00 72 PRO A N 1
ATOM 523 C CA . PRO A 1 72 ? -14.031 -7.876 24.788 1.00 89.00 72 PRO A CA 1
ATOM 524 C C . PRO A 1 72 ? -15.375 -7.998 25.513 1.00 89.00 72 PRO A C 1
ATOM 526 O O . PRO A 1 72 ? -16.438 -8.033 24.893 1.00 89.00 72 PRO A O 1
ATOM 529 N N . LYS A 1 73 ? -15.336 -8.041 26.847 1.00 88.88 73 LYS A N 1
ATOM 530 C CA . LYS A 1 73 ? -16.553 -8.012 27.666 1.00 88.88 73 LYS A CA 1
ATOM 531 C C . LYS A 1 73 ? -17.187 -6.625 27.546 1.00 88.88 73 LYS A C 1
ATOM 533 O O . LYS A 1 73 ? -16.594 -5.644 27.984 1.00 88.88 73 LYS A O 1
ATOM 538 N N . VAL A 1 74 ? -18.370 -6.553 26.946 1.00 83.56 74 VAL A N 1
ATOM 539 C CA . VAL A 1 74 ? -19.124 -5.304 26.764 1.00 83.56 74 VAL A CA 1
ATOM 540 C C . VAL A 1 74 ? -20.091 -5.126 27.937 1.00 83.56 74 VAL A C 1
ATOM 542 O O . VAL A 1 74 ? -20.682 -6.099 28.406 1.00 83.56 74 VAL A O 1
ATOM 545 N N . SER A 1 75 ? -20.256 -3.897 28.430 1.00 82.94 75 SER A N 1
ATOM 546 C CA . SER A 1 75 ? -21.298 -3.582 29.411 1.00 82.94 75 SER A CA 1
ATOM 547 C C . SER A 1 75 ? -22.644 -3.388 28.703 1.00 82.94 75 SER A C 1
ATOM 549 O O . SER A 1 75 ? -22.715 -2.756 27.651 1.00 82.94 75 SER A O 1
ATOM 551 N N . ASN A 1 76 ? -23.734 -3.906 29.280 1.00 79.81 76 ASN A N 1
ATOM 552 C CA . ASN A 1 76 ? -25.085 -3.822 28.699 1.00 79.81 76 ASN A CA 1
ATOM 553 C C . ASN A 1 76 ? -25.725 -2.424 28.852 1.00 79.81 76 ASN A C 1
ATOM 555 O O . ASN A 1 76 ? -26.942 -2.285 28.957 1.00 79.81 76 ASN A O 1
ATOM 559 N N . ARG A 1 77 ? -24.901 -1.373 28.941 1.00 83.94 77 ARG A N 1
ATOM 560 C CA . ARG A 1 77 ? -25.386 0.003 29.000 1.00 83.94 77 ARG A CA 1
ATOM 561 C C . ARG A 1 77 ? -25.794 0.412 27.583 1.00 83.94 77 ARG A C 1
ATOM 563 O O . ARG A 1 77 ? -24.954 0.312 26.686 1.00 83.94 77 ARG A O 1
ATOM 570 N N . PRO A 1 78 ? -27.031 0.888 27.366 1.00 85.50 78 PRO A N 1
ATOM 571 C CA . PRO A 1 78 ? -27.427 1.387 26.058 1.00 85.50 78 PRO A CA 1
ATOM 572 C C . PRO A 1 78 ? -26.538 2.576 25.668 1.00 85.50 78 PRO A C 1
ATOM 574 O O . PRO A 1 78 ? -26.298 3.476 26.477 1.00 85.50 78 PRO A O 1
ATOM 577 N N . GLY A 1 79 ? -26.033 2.567 24.434 1.00 85.31 79 GLY A N 1
ATOM 578 C CA . GLY A 1 79 ? -25.217 3.646 23.877 1.00 85.31 79 GLY A CA 1
ATOM 579 C C . GLY A 1 79 ? -23.944 3.171 23.176 1.00 85.31 79 GLY A C 1
ATOM 580 O O . GLY A 1 79 ? -23.667 1.978 23.067 1.00 85.31 79 GLY A O 1
ATOM 581 N N . ILE A 1 80 ? -23.173 4.139 22.679 1.00 83.94 80 ILE A N 1
ATOM 582 C CA . ILE A 1 80 ? -21.889 3.911 22.009 1.00 83.94 80 ILE A CA 1
ATOM 583 C C . ILE A 1 80 ? -20.782 3.911 23.066 1.00 83.94 80 ILE A C 1
ATOM 585 O O . ILE A 1 80 ? -20.618 4.888 23.799 1.00 83.94 80 ILE A O 1
ATOM 589 N N . HIS A 1 81 ? -20.008 2.827 23.131 1.00 80.50 81 HIS A N 1
ATOM 590 C CA . HIS A 1 81 ? -18.816 2.750 23.976 1.00 80.50 81 HIS A CA 1
ATOM 591 C C . HIS A 1 81 ? -17.670 3.506 23.304 1.00 80.50 81 HIS A C 1
ATOM 593 O O . HIS A 1 81 ? -17.124 3.051 22.299 1.00 80.50 81 HIS A O 1
ATOM 599 N N . VAL A 1 82 ? -17.323 4.670 23.845 1.00 78.69 82 VAL A N 1
ATOM 600 C CA . VAL A 1 82 ? -16.144 5.436 23.422 1.00 78.69 82 VAL A CA 1
ATOM 601 C C . VAL A 1 82 ? -14.899 4.935 24.172 1.00 78.69 82 VAL A C 1
ATOM 603 O O . VAL A 1 82 ? -15.008 4.596 25.353 1.00 78.69 82 VAL A O 1
ATOM 606 N N . PRO A 1 83 ? -13.717 4.859 23.532 1.00 82.19 83 PRO A N 1
ATOM 607 C CA . PRO A 1 83 ? -12.464 4.566 24.229 1.00 82.19 83 PRO A CA 1
ATOM 608 C C . PRO A 1 83 ? -12.224 5.549 25.388 1.00 82.19 83 PRO A C 1
ATOM 610 O O . PRO A 1 83 ? -12.407 6.751 25.226 1.00 82.19 83 PRO A O 1
ATOM 613 N N . THR A 1 84 ? -11.821 5.045 26.557 1.00 69.69 84 THR A N 1
ATOM 614 C CA . THR A 1 84 ? -11.828 5.801 27.825 1.00 69.69 84 THR A CA 1
ATOM 615 C C . THR A 1 84 ? -10.650 6.757 28.031 1.00 69.69 84 THR A C 1
ATOM 617 O O . THR A 1 84 ? -10.714 7.578 28.938 1.00 69.69 84 THR A O 1
ATOM 620 N N . GLU A 1 85 ? -9.582 6.678 27.228 1.00 60.25 85 GLU A N 1
ATOM 621 C CA . GLU A 1 85 ? -8.315 7.383 27.525 1.00 60.25 85 GLU A CA 1
ATOM 622 C C . GLU A 1 85 ? -7.783 8.275 26.397 1.00 60.25 85 GLU A C 1
ATOM 624 O O . GLU A 1 85 ? -6.854 9.050 26.604 1.00 60.25 85 GLU A O 1
ATOM 629 N N . MET A 1 86 ? -8.375 8.219 25.206 1.00 56.91 86 MET A N 1
ATOM 630 C CA . MET A 1 86 ? -7.958 9.052 24.081 1.00 56.91 86 MET A CA 1
ATOM 631 C C . MET A 1 86 ? -9.127 9.952 23.737 1.00 56.91 86 MET A C 1
ATOM 633 O O . MET A 1 86 ? -10.085 9.534 23.087 1.00 56.91 86 MET A O 1
ATOM 637 N N . ASN A 1 87 ? -9.040 11.176 24.254 1.00 57.69 87 ASN A N 1
ATOM 638 C CA . ASN A 1 87 ? -9.937 12.272 23.939 1.00 57.69 87 ASN A CA 1
ATOM 639 C C . ASN A 1 87 ? -10.166 12.273 22.422 1.00 57.69 87 ASN A C 1
ATOM 641 O O . ASN A 1 87 ? -9.198 12.236 21.658 1.00 57.69 87 ASN A O 1
ATOM 645 N N . LEU A 1 88 ? -11.431 12.246 22.001 1.00 63.62 88 LEU A N 1
ATOM 646 C CA . LEU A 1 88 ? -11.851 12.293 20.602 1.00 63.62 88 LEU A CA 1
ATOM 647 C C . LEU A 1 88 ? -11.464 13.664 20.035 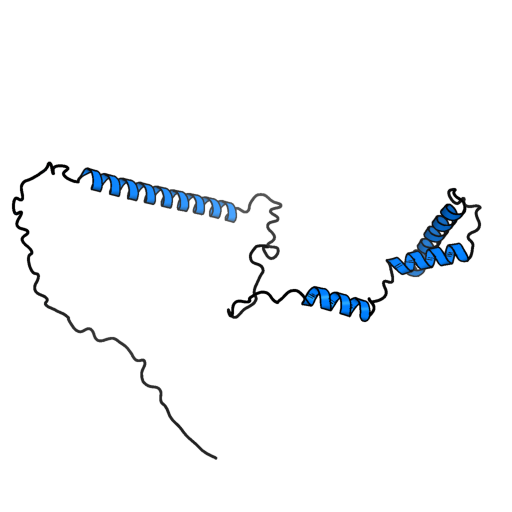1.00 63.62 88 LEU A C 1
ATOM 649 O O . LEU A 1 88 ? -12.308 14.543 19.959 1.00 63.62 88 LEU A O 1
ATOM 653 N N . LEU A 1 89 ? -10.167 13.844 19.753 1.00 68.12 89 LEU A N 1
ATOM 654 C CA . LEU A 1 89 ? -9.523 15.021 19.170 1.00 68.12 89 LEU A CA 1
ATOM 655 C C . LEU A 1 89 ? -10.230 16.328 19.565 1.00 68.12 89 LEU A C 1
ATOM 657 O O . LEU A 1 89 ? -10.779 17.024 18.718 1.00 68.12 89 LEU A O 1
ATOM 661 N N . ALA A 1 90 ? -10.262 16.640 20.863 1.00 64.75 90 ALA A N 1
ATOM 662 C CA . ALA A 1 90 ? -10.593 17.995 21.278 1.00 64.75 90 ALA A CA 1
ATOM 663 C C . ALA A 1 90 ? -9.400 18.885 20.908 1.00 64.75 90 ALA A C 1
ATOM 665 O O . ALA A 1 90 ? -8.284 18.643 21.376 1.00 64.75 90 ALA A O 1
ATOM 666 N N . ASP A 1 91 ? -9.634 19.874 20.047 1.00 62.41 91 ASP A N 1
ATOM 667 C CA . ASP A 1 91 ? -8.643 20.863 19.629 1.00 62.41 91 ASP A CA 1
ATOM 668 C C . ASP A 1 91 ? -8.222 21.745 20.816 1.00 62.41 91 ASP A C 1
ATOM 670 O O . ASP A 1 91 ? -8.698 22.862 20.983 1.00 62.41 91 ASP A O 1
ATOM 674 N N . ASN A 1 92 ? -7.287 21.265 21.636 1.00 62.62 92 ASN A N 1
ATOM 675 C CA . ASN A 1 92 ? -6.544 22.097 22.587 1.00 62.62 92 ASN A CA 1
ATOM 676 C C . ASN A 1 92 ? -5.274 22.665 21.925 1.00 62.62 92 ASN A C 1
ATOM 678 O O . ASN A 1 92 ? -4.187 22.629 22.503 1.00 62.62 92 ASN A O 1
ATOM 682 N N . TRP A 1 93 ? -5.379 23.161 20.691 1.00 65.44 93 TRP A N 1
ATOM 683 C CA . TRP A 1 93 ? -4.303 23.945 20.084 1.00 65.44 93 TRP A CA 1
ATOM 684 C C . TRP A 1 93 ? -4.490 25.404 20.496 1.00 65.44 93 TRP A C 1
ATOM 686 O O . TRP A 1 93 ? -5.073 26.193 19.757 1.00 65.44 93 TRP A O 1
ATOM 696 N N . ASP A 1 94 ? -4.009 25.767 21.683 1.00 62.09 94 ASP A N 1
ATOM 697 C CA . ASP A 1 94 ? -3.975 27.165 22.120 1.00 62.09 94 ASP A CA 1
ATOM 698 C C . ASP A 1 94 ? -2.803 27.879 21.420 1.00 62.09 94 ASP A C 1
ATOM 700 O O . ASP A 1 94 ? -1.717 28.067 21.968 1.00 62.09 94 ASP A O 1
ATOM 704 N N . ILE A 1 95 ? -2.975 28.186 20.131 1.00 63.81 95 ILE A N 1
ATOM 705 C CA . ILE A 1 95 ? -2.069 29.077 19.396 1.00 63.81 95 ILE A CA 1
ATOM 706 C C . ILE A 1 95 ? -2.603 30.499 19.585 1.00 63.81 95 ILE A C 1
ATOM 708 O O . ILE A 1 95 ? -3.286 31.057 18.729 1.00 63.81 95 ILE A O 1
ATOM 712 N N . GLY A 1 96 ? -2.308 31.071 20.750 1.00 64.56 96 GLY A N 1
ATOM 713 C CA . GLY A 1 96 ? -2.714 32.415 21.148 1.00 64.56 96 GLY A CA 1
ATOM 714 C C . GLY A 1 96 ? -2.498 32.636 22.647 1.00 64.56 96 GLY A C 1
ATOM 715 O O . GLY A 1 96 ? -2.231 31.681 23.371 1.00 64.56 96 GLY A O 1
ATOM 716 N N . PRO A 1 97 ? -2.540 33.887 23.140 1.00 70.88 97 PRO A N 1
ATOM 717 C CA . PRO A 1 97 ? -2.609 34.121 24.577 1.00 70.88 97 PRO A CA 1
ATOM 718 C C . PRO A 1 97 ? -3.879 33.454 25.137 1.00 70.88 97 PRO A C 1
ATOM 720 O O . PRO A 1 97 ? -4.922 33.527 24.482 1.00 70.88 97 PRO A O 1
ATOM 723 N N . PRO A 1 98 ? -3.803 32.836 26.330 1.00 67.25 98 PRO A N 1
ATOM 724 C CA . PRO A 1 98 ? -4.886 32.027 26.875 1.00 67.25 98 PRO A CA 1
ATOM 725 C C . PRO A 1 98 ? -6.186 32.828 26.943 1.00 67.25 98 PRO A C 1
ATOM 727 O O . PRO A 1 98 ? -6.199 33.988 27.374 1.00 67.25 98 PRO A O 1
ATOM 730 N N . HIS A 1 99 ? -7.289 32.215 26.510 1.00 70.38 99 HIS A N 1
ATOM 731 C CA . HIS A 1 99 ? -8.584 32.880 26.482 1.00 70.38 99 HIS A CA 1
ATOM 732 C C . HIS A 1 99 ? -8.972 33.304 27.908 1.00 70.38 99 HIS A C 1
ATOM 734 O O . HIS A 1 99 ? -8.943 32.511 28.846 1.00 70.38 99 HIS A O 1
ATOM 740 N N . GLU A 1 100 ? -9.410 34.557 28.090 1.00 69.88 100 GLU A N 1
ATOM 741 C CA . GLU A 1 100 ? -9.753 35.115 29.415 1.00 69.88 100 GLU A CA 1
ATOM 742 C C . GLU A 1 100 ? -10.749 34.266 30.231 1.00 69.88 100 GLU A C 1
ATOM 744 O O . GLU A 1 100 ? -10.805 34.372 31.456 1.00 69.88 100 GLU A O 1
ATOM 749 N N . ARG A 1 101 ? -11.558 33.435 29.562 1.00 70.69 101 ARG A N 1
ATOM 750 C CA . ARG A 1 101 ? -12.526 32.535 30.198 1.00 70.69 101 ARG A CA 1
ATOM 751 C C . ARG A 1 101 ? -11.833 31.382 30.916 1.00 70.69 101 ARG A C 1
ATOM 753 O O . ARG A 1 101 ? -12.263 31.023 32.007 1.00 70.69 101 ARG A O 1
ATOM 760 N N . ASP A 1 102 ? -10.754 30.864 30.346 1.00 70.75 102 ASP A N 1
ATOM 761 C CA . ASP A 1 102 ? -9.989 29.760 30.921 1.00 70.75 102 ASP A CA 1
ATOM 762 C C . ASP A 1 102 ? -9.161 30.243 32.112 1.00 70.75 102 ASP A C 1
ATOM 764 O O . ASP A 1 102 ? -9.115 29.580 33.146 1.00 70.75 102 ASP A O 1
ATOM 768 N N . VAL A 1 103 ? -8.625 31.466 32.028 1.00 73.75 103 VAL A N 1
ATOM 769 C CA . V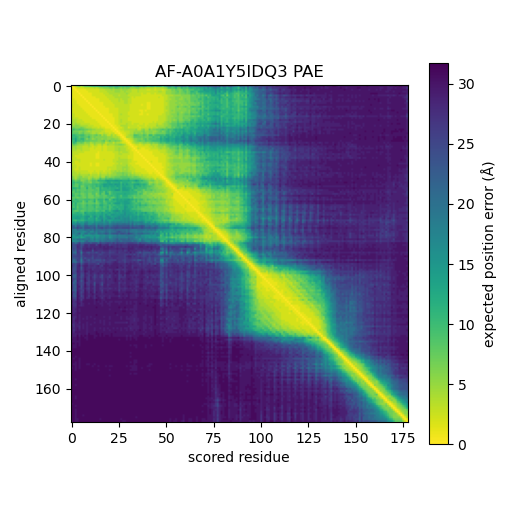AL A 1 103 ? -7.929 32.126 33.144 1.00 73.75 103 VAL A CA 1
ATOM 770 C C . VAL A 1 103 ? -8.875 32.374 34.325 1.00 73.75 103 VAL A C 1
ATOM 772 O O . VAL A 1 103 ? -8.530 32.078 35.468 1.00 73.75 103 VAL A O 1
ATOM 775 N N . LYS A 1 104 ? -10.090 32.881 34.069 1.00 77.38 104 LYS A N 1
ATOM 776 C CA . LYS A 1 104 ? -11.099 33.099 35.123 1.00 77.38 104 LYS A CA 1
ATOM 777 C C . LYS A 1 104 ? -11.544 31.785 35.763 1.00 77.38 104 LYS A C 1
ATOM 779 O O . LYS A 1 104 ? -11.603 31.701 36.985 1.00 77.38 104 LYS A O 1
ATOM 784 N N . ARG A 1 105 ? -11.778 30.753 34.950 1.00 79.44 105 ARG A N 1
ATOM 785 C CA . ARG A 1 105 ? -12.176 29.424 35.427 1.00 79.44 105 ARG A CA 1
ATOM 786 C C . ARG A 1 105 ? -11.085 28.749 36.263 1.00 79.44 105 ARG A C 1
ATOM 788 O O . ARG A 1 105 ? -11.404 28.094 37.249 1.00 79.44 105 ARG A O 1
ATOM 795 N N . ALA A 1 106 ? -9.813 28.918 35.901 1.00 80.69 106 ALA A N 1
ATOM 796 C CA . ALA A 1 106 ? -8.689 28.409 36.686 1.00 80.69 106 ALA A CA 1
ATOM 797 C C . ALA A 1 106 ? -8.596 29.093 38.062 1.00 80.69 106 ALA A C 1
ATOM 799 O O . ALA A 1 106 ? -8.475 28.412 39.076 1.00 80.69 106 ALA A O 1
ATOM 800 N N . LEU A 1 107 ? -8.751 30.420 38.109 1.00 82.06 107 LEU A N 1
ATOM 801 C CA . LEU A 1 107 ? -8.761 31.192 39.359 1.00 82.06 107 LEU A CA 1
ATOM 802 C C . LEU A 1 107 ? -9.937 30.839 40.282 1.00 82.06 107 LEU A C 1
ATOM 804 O O . LEU A 1 107 ? -9.796 30.856 41.504 1.00 82.06 107 LEU A O 1
ATOM 808 N N . GLU A 1 108 ? -11.109 30.545 39.718 1.00 83.50 108 G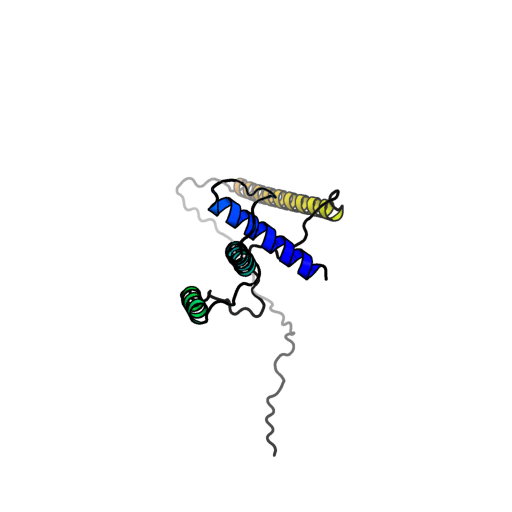LU A N 1
ATOM 809 C CA . GLU A 1 108 ? -12.274 30.100 40.490 1.00 83.50 108 GLU A CA 1
ATOM 810 C C . GLU A 1 108 ? -12.033 28.721 41.115 1.00 83.50 108 GLU A C 1
ATOM 812 O O . GLU A 1 108 ? -12.265 28.548 42.310 1.00 83.50 108 GLU A O 1
ATOM 817 N N . LEU A 1 109 ? -11.465 27.781 40.354 1.00 83.94 109 LEU A N 1
ATOM 818 C CA . LEU A 1 109 ? -11.112 26.451 40.858 1.00 83.94 109 LEU A CA 1
ATOM 819 C C . LEU A 1 109 ? -10.040 26.494 41.957 1.00 83.94 109 LEU A C 1
ATOM 821 O O . LEU A 1 109 ? -10.131 25.743 42.927 1.00 83.94 109 LEU A O 1
ATOM 825 N N . GLU A 1 110 ? -9.050 27.382 41.848 1.00 83.62 110 GLU A N 1
ATOM 826 C CA . GLU A 1 110 ? -8.056 27.587 42.910 1.00 83.62 110 GLU A CA 1
ATOM 827 C C . GLU A 1 110 ? -8.700 28.135 44.190 1.00 83.62 110 GLU A C 1
ATOM 829 O O . GLU A 1 110 ? -8.443 27.619 45.277 1.00 83.62 110 GLU A O 1
ATOM 834 N N . ARG A 1 111 ? -9.616 29.106 44.077 1.00 84.00 111 ARG A N 1
ATOM 835 C CA . ARG A 1 111 ? -10.363 29.630 45.235 1.00 84.00 111 ARG A CA 1
ATOM 836 C C . ARG A 1 111 ? -11.252 28.582 45.889 1.00 84.00 111 ARG A C 1
ATOM 838 O O . ARG A 1 111 ? -11.361 28.554 47.113 1.00 84.00 111 ARG A O 1
ATOM 845 N N . GLU A 1 112 ? -11.895 27.732 45.097 1.00 86.88 112 GLU A N 1
ATOM 846 C CA . GLU A 1 112 ? -12.710 26.630 45.611 1.00 86.88 112 GLU A CA 1
ATOM 847 C C . GLU A 1 112 ? -11.848 25.589 46.340 1.00 86.88 112 GLU A C 1
ATOM 849 O O . GLU A 1 112 ? -12.227 25.119 47.416 1.00 86.88 112 GLU A O 1
ATOM 854 N N . ALA A 1 113 ? -10.655 25.284 45.819 1.00 84.38 113 ALA A N 1
ATOM 855 C CA . ALA A 1 113 ? -9.701 24.387 46.466 1.00 84.38 113 ALA A CA 1
ATOM 856 C C . ALA A 1 113 ? -9.156 24.967 47.784 1.00 84.38 113 ALA A C 1
ATOM 858 O O . ALA A 1 113 ? -9.083 24.258 48.790 1.00 84.38 113 ALA A O 1
ATOM 859 N N . GLU A 1 114 ? -8.833 26.262 47.814 1.00 83.56 114 GLU A N 1
ATOM 860 C CA . GLU A 1 114 ? -8.413 26.966 49.030 1.00 83.56 114 GLU A CA 1
ATOM 861 C C . GLU A 1 114 ? -9.537 27.027 50.072 1.00 83.56 114 GLU A C 1
ATOM 863 O O . GLU A 1 114 ? -9.297 26.790 51.259 1.00 83.56 114 GLU A O 1
ATOM 868 N N . ALA A 1 115 ? -10.781 27.270 49.646 1.00 84.31 115 ALA A N 1
ATOM 869 C CA . ALA A 1 115 ? -11.946 27.251 50.525 1.00 84.31 115 ALA A CA 1
ATOM 870 C C . ALA A 1 115 ? -12.195 25.851 51.111 1.00 84.31 115 ALA A C 1
ATOM 872 O O . ALA A 1 115 ? -12.473 25.717 52.305 1.00 84.31 115 ALA A O 1
ATOM 873 N N . MET A 1 116 ? -12.032 24.798 50.306 1.00 83.62 116 MET A N 1
ATOM 874 C CA . MET A 1 116 ? -12.142 23.413 50.764 1.00 83.62 116 MET A CA 1
ATOM 875 C C . MET A 1 116 ? -11.013 23.045 51.741 1.00 83.62 116 MET A C 1
ATOM 877 O O . MET A 1 116 ? -11.265 22.402 52.764 1.00 83.62 116 MET A O 1
ATOM 881 N N . ALA A 1 117 ? -9.784 23.505 51.487 1.00 86.75 117 ALA A N 1
ATOM 882 C CA . ALA A 1 117 ? -8.650 23.314 52.388 1.00 86.75 117 ALA A CA 1
ATOM 883 C C . ALA A 1 117 ? -8.862 24.042 53.728 1.00 86.75 117 ALA A C 1
ATOM 885 O O . ALA A 1 117 ? -8.692 23.435 54.788 1.00 86.75 117 ALA A O 1
ATOM 886 N N . ALA A 1 118 ? -9.322 25.296 53.702 1.00 84.75 118 ALA A N 1
ATOM 887 C CA . ALA A 1 118 ? -9.640 26.073 54.898 1.00 84.75 118 ALA A CA 1
ATOM 888 C C . ALA A 1 118 ? -10.787 25.447 55.709 1.00 84.75 118 ALA A C 1
ATOM 890 O O . ALA A 1 118 ? -10.693 25.347 56.933 1.00 84.75 118 ALA A O 1
ATOM 891 N N . ALA A 1 119 ? -11.834 24.954 55.041 1.00 86.69 119 ALA A N 1
ATOM 892 C CA . ALA A 1 119 ? -12.930 24.239 55.693 1.00 86.69 119 ALA A CA 1
ATOM 893 C C . ALA A 1 119 ? -12.445 22.939 56.357 1.00 86.69 119 ALA A C 1
ATOM 895 O O . ALA A 1 119 ? -12.828 22.638 57.490 1.00 86.69 119 ALA A O 1
ATOM 896 N N . SER A 1 120 ? -11.552 22.195 55.697 1.00 82.62 120 SER A N 1
ATOM 897 C CA . SER A 1 120 ? -10.970 20.973 56.263 1.00 82.62 120 SER A CA 1
ATOM 898 C C . SER A 1 120 ? -10.066 21.256 57.472 1.00 82.62 120 SER A C 1
ATOM 900 O O . SER A 1 120 ? -10.130 20.538 58.473 1.00 82.62 120 SER A O 1
ATOM 902 N N . ALA A 1 121 ? -9.293 22.346 57.438 1.00 82.81 121 ALA A N 1
ATOM 903 C CA . ALA A 1 121 ? -8.458 22.785 58.551 1.00 82.81 121 ALA A CA 1
ATOM 904 C C . ALA A 1 121 ? -9.301 23.275 59.740 1.00 82.81 121 ALA A C 1
ATOM 906 O O . ALA A 1 121 ? -9.015 22.923 60.885 1.00 82.81 121 ALA A O 1
ATOM 907 N N . ALA A 1 122 ? -10.384 24.016 59.483 1.00 80.00 122 ALA A N 1
ATOM 908 C CA . ALA A 1 122 ? -11.326 24.438 60.518 1.00 80.00 122 ALA A CA 1
ATOM 909 C C . ALA A 1 122 ? -12.022 23.235 61.179 1.00 80.00 122 ALA A C 1
ATOM 911 O O . ALA A 1 122 ? -12.147 23.183 62.403 1.00 80.00 122 ALA A O 1
ATOM 912 N N . ALA A 1 123 ? -12.405 22.223 60.392 1.00 80.69 123 ALA A N 1
ATOM 913 C CA . ALA A 1 123 ? -12.969 20.981 60.914 1.00 80.69 123 ALA A CA 1
ATOM 914 C C . ALA A 1 123 ? -11.959 20.191 61.769 1.00 80.69 123 ALA A C 1
ATOM 916 O O . ALA A 1 123 ? -12.330 19.634 62.804 1.00 80.69 123 ALA A O 1
ATOM 917 N N . ALA A 1 124 ? -10.679 20.166 61.383 1.00 79.38 124 ALA A N 1
ATOM 918 C CA . ALA A 1 124 ? -9.617 19.551 62.179 1.00 79.38 124 ALA A CA 1
ATOM 919 C C . ALA A 1 124 ? -9.369 20.305 63.500 1.00 79.38 124 ALA A C 1
ATOM 921 O O . ALA A 1 124 ? -9.247 19.675 64.551 1.00 79.38 124 ALA A O 1
ATOM 922 N N . ALA A 1 125 ? -9.373 21.642 63.474 1.00 77.19 125 ALA A N 1
ATOM 923 C CA . ALA A 1 125 ? -9.232 22.473 64.669 1.00 77.19 125 ALA A CA 1
ATOM 924 C C . ALA A 1 125 ? -10.411 22.300 65.645 1.00 77.19 125 ALA A C 1
ATOM 926 O O . ALA A 1 125 ? -10.196 22.191 66.851 1.00 77.19 125 ALA A O 1
ATOM 927 N N . ALA A 1 126 ? -11.645 22.191 65.140 1.00 79.06 126 ALA A N 1
ATOM 928 C CA . ALA A 1 126 ? -12.821 21.914 65.966 1.00 79.06 126 ALA A CA 1
ATOM 929 C C . ALA A 1 126 ? -12.734 20.538 66.650 1.00 79.06 126 ALA A C 1
ATOM 931 O O . ALA A 1 126 ? -13.029 20.416 67.837 1.00 79.06 126 ALA A O 1
ATOM 932 N N . ARG A 1 127 ? -12.255 19.508 65.937 1.00 75.62 127 ARG A N 1
ATOM 933 C CA . ARG A 1 127 ? -12.007 18.178 66.522 1.00 75.62 127 ARG A CA 1
ATOM 934 C C . ARG A 1 127 ? -10.924 18.214 67.602 1.00 75.62 127 ARG A C 1
ATOM 936 O O . ARG A 1 127 ? -11.091 17.582 68.639 1.00 75.62 127 ARG A O 1
ATOM 943 N N . ALA A 1 128 ? -9.852 18.979 67.391 1.00 74.62 128 ALA A N 1
ATOM 944 C CA . ALA A 1 128 ? -8.795 19.155 68.387 1.00 74.62 128 ALA A CA 1
ATOM 945 C C . ALA A 1 128 ? -9.283 19.909 69.640 1.00 74.62 128 ALA A C 1
ATOM 947 O O . ALA A 1 128 ? -8.905 19.551 70.752 1.00 74.62 128 ALA A O 1
ATOM 948 N N . ALA A 1 129 ? -10.156 20.908 69.480 1.00 72.31 129 ALA A N 1
ATOM 949 C CA . ALA A 1 129 ? -10.753 21.636 70.599 1.00 72.31 129 ALA A CA 1
ATOM 950 C C . ALA A 1 129 ? -11.705 20.757 71.432 1.00 72.31 129 ALA A C 1
ATOM 952 O O . ALA A 1 129 ? -11.682 20.833 72.658 1.00 72.31 129 ALA A O 1
ATOM 953 N N . ILE A 1 130 ? -12.489 19.885 70.783 1.00 68.75 130 ILE A N 1
ATOM 954 C CA . ILE A 1 130 ? -13.335 18.897 71.474 1.00 68.75 130 ILE A CA 1
ATOM 955 C C . ILE A 1 130 ? -12.457 17.925 72.276 1.00 68.75 130 ILE A C 1
ATOM 957 O O . ILE A 1 130 ? -12.703 17.737 73.465 1.00 68.75 130 ILE A O 1
ATOM 961 N N . ALA A 1 131 ? -11.381 17.399 71.680 1.00 67.62 131 ALA A N 1
ATOM 962 C CA . ALA A 1 131 ? -10.443 16.505 72.367 1.00 67.62 131 ALA A CA 1
ATOM 963 C C . ALA A 1 131 ? -9.714 17.176 73.550 1.00 67.62 131 ALA A C 1
ATOM 965 O O . ALA A 1 131 ? -9.464 16.538 74.566 1.00 67.62 131 ALA A O 1
ATOM 966 N N . ALA A 1 132 ? -9.410 18.476 73.464 1.00 63.81 132 ALA A N 1
ATOM 967 C CA . ALA A 1 132 ? -8.795 19.231 74.560 1.00 63.81 132 ALA A CA 1
ATOM 968 C C . ALA A 1 132 ? -9.756 19.518 75.735 1.00 63.81 132 ALA A C 1
ATOM 970 O O . ALA A 1 132 ? -9.303 19.901 76.812 1.00 63.81 132 ALA A O 1
ATOM 971 N N . SER A 1 133 ? -11.068 19.355 75.532 1.00 61.62 133 SER A N 1
ATOM 972 C CA . SER A 1 133 ? -12.101 19.563 7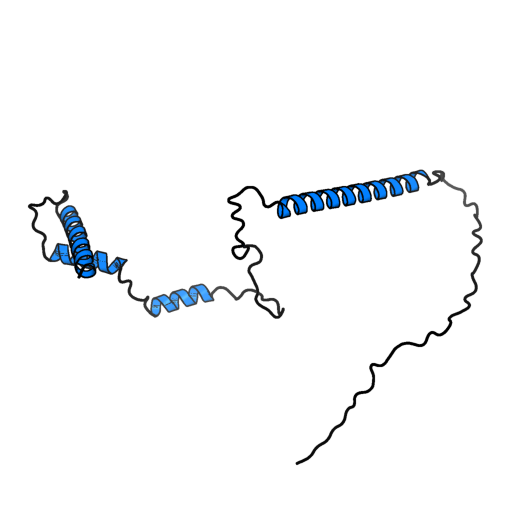6.558 1.00 61.62 133 SER A CA 1
ATOM 973 C C . SER A 1 133 ? -12.518 18.287 77.301 1.00 61.62 133 SER A C 1
ATOM 975 O O . SER A 1 133 ? -13.340 18.359 78.214 1.00 61.62 133 SER A O 1
ATOM 977 N N . GLU A 1 134 ? -11.948 17.127 76.959 1.00 52.53 134 GLU A N 1
ATOM 978 C CA . GLU A 1 134 ? -12.181 15.886 77.700 1.00 52.53 134 GLU A CA 1
ATOM 979 C C . GLU A 1 134 ? -11.496 15.958 79.084 1.00 52.53 134 GLU A C 1
ATOM 981 O O . GLU A 1 134 ? -10.282 16.173 79.163 1.00 52.53 134 GLU A O 1
ATOM 986 N N . PRO A 1 135 ? -12.223 15.794 80.209 1.00 49.22 135 PRO A N 1
ATOM 987 C CA . PRO A 1 135 ? -11.603 15.760 81.527 1.00 49.22 135 PRO A CA 1
ATOM 988 C C . PRO A 1 135 ? -10.808 14.458 81.690 1.00 49.22 135 PRO A C 1
ATOM 990 O O . PRO A 1 135 ? -11.341 13.421 82.079 1.00 49.22 135 PRO A O 1
ATOM 993 N N . THR A 1 136 ? -9.508 14.506 81.406 1.00 57.16 136 THR A N 1
ATOM 994 C CA . THR A 1 136 ? -8.575 13.408 81.690 1.00 57.16 136 THR A CA 1
ATOM 995 C C . THR A 1 136 ? -8.393 13.249 83.203 1.00 57.16 136 THR A C 1
ATOM 997 O O . THR A 1 136 ? -7.524 13.867 83.809 1.00 57.16 136 THR A O 1
ATOM 1000 N N . ASN A 1 137 ? -9.237 12.433 83.831 1.00 48.91 137 ASN A N 1
ATOM 1001 C CA . ASN A 1 137 ? -8.941 11.783 85.105 1.00 48.91 137 ASN A CA 1
ATOM 1002 C C . ASN A 1 137 ? -9.804 10.528 85.256 1.00 48.91 137 ASN A C 1
ATOM 1004 O O . ASN A 1 137 ? -10.916 10.582 85.773 1.00 48.91 137 ASN A O 1
ATOM 1008 N N . VAL A 1 138 ? -9.257 9.384 84.847 1.00 44.97 138 VAL A N 1
ATOM 1009 C CA . VAL A 1 138 ? -9.610 8.092 85.443 1.00 44.97 138 VAL A CA 1
ATOM 1010 C C . VAL A 1 138 ? -8.303 7.340 85.670 1.00 44.97 138 VAL A C 1
ATOM 1012 O O . VAL A 1 138 ? -7.844 6.574 84.829 1.00 44.97 138 VAL A O 1
ATOM 1015 N N . ALA A 1 139 ? -7.667 7.637 86.803 1.00 40.09 139 ALA A N 1
ATOM 1016 C CA . ALA A 1 139 ? -6.772 6.692 87.449 1.00 40.09 139 ALA A CA 1
ATOM 1017 C C . ALA A 1 139 ? -7.620 5.583 88.092 1.00 40.09 139 ALA A C 1
ATOM 1019 O O . ALA A 1 139 ? -8.763 5.811 88.493 1.00 40.09 139 ALA A O 1
ATOM 1020 N N . ASP A 1 140 ? -7.045 4.389 88.137 1.00 41.75 140 ASP A N 1
ATOM 1021 C CA . ASP A 1 140 ? -7.673 3.125 88.500 1.00 41.75 140 ASP A CA 1
ATOM 1022 C C . ASP A 1 140 ? -8.556 3.149 89.762 1.00 41.75 140 ASP A C 1
ATOM 1024 O O . ASP A 1 140 ? -8.147 3.575 90.840 1.00 41.75 140 ASP A O 1
ATOM 1028 N N . GLY A 1 141 ? -9.738 2.538 89.631 1.00 46.53 141 GLY A N 1
ATOM 1029 C CA . GLY A 1 141 ? -10.333 1.731 90.696 1.00 46.53 141 GLY A CA 1
ATOM 1030 C C . GLY A 1 141 ? -11.113 2.448 91.801 1.00 46.53 141 GLY A C 1
ATOM 1031 O O . GLY A 1 141 ? -10.721 2.382 92.958 1.00 46.53 141 GLY A O 1
ATOM 1032 N N . ALA A 1 142 ? -12.299 2.974 91.492 1.00 38.97 142 ALA A N 1
ATOM 1033 C CA . ALA A 1 142 ? -13.459 2.929 92.393 1.00 38.97 142 ALA A CA 1
ATOM 1034 C C . ALA A 1 142 ? -14.735 3.203 91.585 1.00 38.97 142 ALA A C 1
ATOM 1036 O O . ALA A 1 142 ? -14.899 4.280 91.018 1.00 38.97 142 ALA A O 1
ATOM 1037 N N . ARG A 1 143 ? -15.646 2.225 91.508 1.00 41.72 143 ARG A N 1
ATOM 1038 C CA . ARG A 1 143 ? -16.990 2.449 90.960 1.00 41.72 143 ARG A CA 1
ATOM 1039 C C . ARG A 1 143 ? -17.752 3.342 91.938 1.00 41.72 143 ARG A C 1
ATOM 1041 O O . ARG A 1 143 ? -18.199 2.862 92.973 1.00 41.72 143 ARG A O 1
ATOM 1048 N N . ALA A 1 144 ? -17.846 4.628 91.622 1.00 46.81 144 ALA A N 1
ATOM 1049 C CA . ALA A 1 144 ? -18.819 5.531 92.215 1.00 46.81 144 ALA A CA 1
ATOM 1050 C C . ALA A 1 144 ? -19.980 5.674 91.227 1.00 46.81 144 ALA A C 1
ATOM 1052 O O . ALA A 1 144 ? -19.775 6.052 90.072 1.00 46.81 144 ALA A O 1
ATOM 1053 N N . ASP A 1 145 ? -21.181 5.318 91.672 1.00 49.16 145 ASP A N 1
ATOM 1054 C CA . ASP A 1 145 ? -22.399 5.378 90.873 1.00 49.16 145 ASP A CA 1
ATOM 1055 C C . ASP A 1 145 ? -22.740 6.841 90.562 1.00 49.16 145 ASP A C 1
ATOM 1057 O O . ASP A 1 145 ? -23.225 7.584 91.416 1.00 49.16 145 ASP A O 1
ATOM 1061 N N . VAL A 1 146 ? -22.473 7.275 89.330 1.00 53.22 146 VAL A N 1
ATOM 1062 C CA . VAL A 1 146 ? -22.968 8.557 88.823 1.00 53.22 146 VAL A CA 1
ATOM 1063 C C . VAL A 1 146 ? -24.359 8.310 88.252 1.00 53.22 146 VAL A C 1
ATOM 1065 O O . VAL A 1 146 ? -24.519 7.695 87.198 1.00 53.22 146 VAL A O 1
ATOM 1068 N N . ALA A 1 147 ? -25.377 8.751 88.988 1.00 47.50 147 ALA A N 1
ATOM 1069 C CA . ALA A 1 147 ? -26.767 8.682 88.565 1.00 47.50 147 ALA A C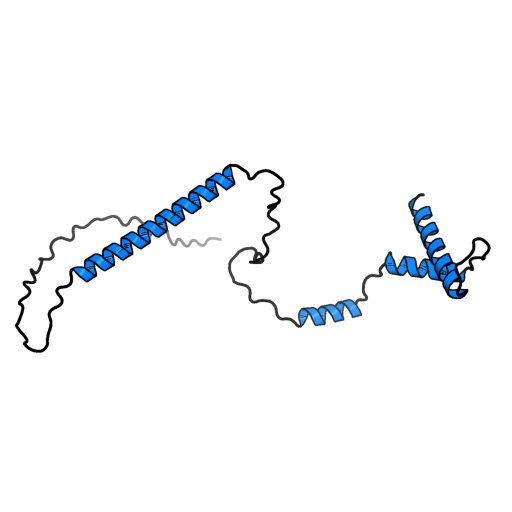A 1
ATOM 1070 C C . ALA A 1 147 ? -27.010 9.637 87.386 1.00 47.50 147 ALA A C 1
ATOM 1072 O O . ALA A 1 147 ? -26.870 10.852 87.517 1.00 47.50 147 ALA A O 1
ATOM 1073 N N . PHE A 1 148 ? -27.398 9.087 86.236 1.00 46.81 148 PHE A N 1
ATOM 1074 C CA . PHE A 1 148 ? -27.899 9.866 85.109 1.00 46.81 148 PHE A CA 1
ATOM 1075 C C . PHE A 1 148 ? -29.419 10.000 85.238 1.00 46.81 148 PHE A C 1
ATOM 1077 O O . PHE A 1 148 ? -30.146 9.012 85.129 1.00 46.81 148 PHE A O 1
ATOM 1084 N N . GLU A 1 149 ? -29.915 11.220 85.452 1.00 50.66 149 GLU A N 1
ATOM 1085 C CA . GLU A 1 149 ? -31.346 11.512 85.336 1.00 50.66 149 GLU A CA 1
ATOM 1086 C C . GLU A 1 149 ? -31.758 11.500 83.858 1.00 50.66 149 GLU A C 1
ATOM 1088 O O . GLU A 1 149 ? -31.701 12.507 83.151 1.00 50.66 149 GLU A O 1
ATOM 1093 N N . VAL A 1 150 ? -32.194 10.336 83.377 1.00 48.94 150 VAL A N 1
ATOM 1094 C CA . VAL A 1 150 ? -32.881 10.220 82.089 1.00 48.94 150 VAL A CA 1
ATOM 1095 C C . VAL A 1 150 ? -34.314 10.711 82.278 1.00 48.94 150 VAL A C 1
ATOM 1097 O O . VAL A 1 150 ? -35.179 9.985 82.766 1.00 48.94 150 VAL A O 1
ATOM 1100 N N . LYS A 1 151 ? -34.585 11.959 81.886 1.00 42.50 151 LYS A N 1
ATOM 1101 C CA . LYS A 1 151 ? -35.959 12.444 81.719 1.00 42.50 151 LYS A CA 1
ATOM 1102 C C . LYS A 1 151 ? -36.576 11.713 80.530 1.00 42.50 151 LYS A C 1
ATOM 1104 O O . LYS A 1 151 ? -36.241 11.989 79.381 1.00 42.50 151 LYS A O 1
ATOM 1109 N N . THR A 1 152 ? -37.467 10.768 80.805 1.00 45.41 152 THR A N 1
ATOM 1110 C CA . THR A 1 152 ? -38.292 10.121 79.787 1.00 45.41 152 THR A CA 1
ATOM 1111 C C . THR A 1 152 ? -39.280 11.147 79.233 1.00 45.41 152 THR A C 1
ATOM 1113 O O . THR A 1 152 ? -40.248 11.534 79.886 1.00 45.41 152 THR A O 1
ATOM 1116 N N . ALA A 1 153 ? -39.014 11.640 78.023 1.00 42.09 153 ALA A N 1
ATOM 1117 C CA . ALA A 1 153 ? -39.978 12.443 77.287 1.00 42.09 153 ALA A CA 1
ATOM 1118 C C . ALA A 1 153 ? -41.121 11.532 76.817 1.00 42.09 153 ALA A C 1
ATOM 1120 O O . ALA A 1 153 ? -40.906 10.511 76.164 1.00 42.09 153 ALA A O 1
ATOM 1121 N N . LYS A 1 154 ? -42.339 11.894 77.214 1.00 36.06 154 LYS A N 1
ATOM 1122 C CA . LYS A 1 154 ? -43.594 11.240 76.850 1.00 36.06 154 LYS A CA 1
ATOM 1123 C C . LYS A 1 154 ? -43.832 11.429 75.346 1.00 36.06 154 LYS A C 1
ATOM 1125 O O . LYS A 1 154 ? -43.802 12.559 74.870 1.00 36.06 154 LYS A O 1
ATOM 1130 N N . ALA A 1 155 ? -44.046 10.337 74.614 1.00 42.78 155 ALA A N 1
ATOM 1131 C CA . ALA A 1 155 ? -44.435 10.379 73.208 1.00 42.78 155 ALA A CA 1
ATOM 1132 C C . ALA A 1 155 ? -45.915 10.784 73.083 1.00 42.78 155 ALA A C 1
ATOM 1134 O O . ALA A 1 155 ? -46.807 9.990 73.376 1.00 42.78 155 ALA A O 1
ATOM 1135 N N . THR A 1 156 ? -46.130 12.033 72.689 1.00 37.78 156 THR A N 1
ATOM 1136 C CA . THR A 1 156 ? -47.367 12.692 72.228 1.00 37.78 156 THR A CA 1
ATOM 1137 C C . THR A 1 156 ? -46.839 13.821 71.327 1.00 37.78 156 THR A C 1
ATOM 1139 O O . THR A 1 156 ? -45.945 14.536 71.771 1.00 37.78 156 THR A O 1
ATOM 1142 N N . ASP A 1 157 ? -47.160 14.010 70.052 1.00 37.00 157 ASP A N 1
ATOM 1143 C CA . ASP A 1 157 ? -48.319 13.662 69.241 1.00 37.00 157 ASP A CA 1
ATOM 1144 C C . ASP A 1 157 ? -47.843 13.359 67.807 1.00 37.00 157 ASP A C 1
ATOM 1146 O O . ASP A 1 157 ? -46.968 14.049 67.277 1.00 37.00 157 ASP A O 1
ATOM 1150 N N . VAL A 1 158 ? -48.400 12.323 67.178 1.00 38.19 158 VAL A N 1
ATOM 1151 C CA . VAL A 1 158 ? -48.307 12.126 65.725 1.00 38.19 158 VAL A CA 1
ATOM 1152 C C . VAL A 1 158 ? -49.592 12.713 65.160 1.00 38.19 158 VAL A C 1
ATOM 1154 O O . VAL A 1 158 ? -50.626 12.056 65.159 1.00 38.19 158 VAL A O 1
ATOM 1157 N N . GLU A 1 159 ? -49.533 13.981 64.765 1.00 41.78 159 GLU A N 1
ATOM 1158 C CA . GLU A 1 159 ? -50.579 14.600 63.955 1.00 41.78 159 GLU A CA 1
ATOM 1159 C C . GLU A 1 159 ? -50.499 14.025 62.538 1.00 41.78 159 GLU A C 1
ATOM 1161 O O . GLU A 1 159 ? -49.459 14.078 61.873 1.00 41.78 159 GLU A O 1
ATOM 1166 N N . GLU A 1 160 ? -51.615 13.444 62.112 1.00 48.44 160 GLU A N 1
ATOM 1167 C CA . GLU A 1 160 ? -51.886 13.006 60.753 1.00 48.44 160 GLU A CA 1
ATOM 1168 C C . GLU A 1 160 ? -51.709 14.184 59.787 1.00 48.44 160 GLU A C 1
ATOM 1170 O O . GLU A 1 160 ? -52.376 15.213 59.888 1.0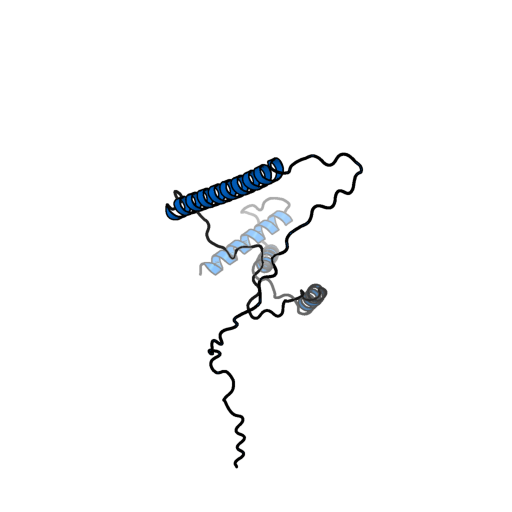0 48.44 160 GLU A O 1
ATOM 1175 N N . ARG A 1 161 ? -50.806 14.025 58.819 1.00 39.62 161 ARG A N 1
ATOM 1176 C CA . ARG A 1 161 ? -50.856 14.787 57.576 1.00 39.62 161 ARG A CA 1
ATOM 1177 C C . ARG A 1 161 ? -51.018 13.806 56.432 1.00 39.62 161 ARG A C 1
ATOM 1179 O O . ARG A 1 161 ? -50.068 13.149 56.009 1.00 39.62 161 ARG A O 1
ATOM 1186 N N . GLU A 1 162 ? -52.272 13.695 56.017 1.00 48.25 162 GLU A N 1
ATOM 1187 C CA . GLU A 1 162 ? -52.694 13.300 54.682 1.00 48.25 162 GLU A CA 1
ATOM 1188 C C . GLU A 1 162 ? -51.854 14.066 53.649 1.00 48.25 162 GLU A C 1
ATOM 1190 O O . GLU A 1 162 ? -51.681 15.273 53.799 1.00 48.25 162 GLU A O 1
ATOM 1195 N N . ASP A 1 163 ? -51.257 13.339 52.699 1.00 46.88 163 ASP A N 1
ATOM 1196 C CA . ASP A 1 163 ? -50.943 13.760 51.321 1.00 46.88 163 ASP A CA 1
ATOM 1197 C C . ASP A 1 163 ? -49.960 12.751 50.692 1.00 46.88 163 ASP A C 1
ATOM 1199 O O . ASP A 1 163 ? -48.773 13.011 50.488 1.00 46.88 163 ASP A O 1
ATOM 1203 N N . LEU A 1 164 ? -50.465 11.559 50.367 1.00 41.78 164 LEU A N 1
ATOM 1204 C CA . LEU A 1 164 ? -49.886 10.724 49.314 1.00 41.78 164 LEU A CA 1
ATOM 1205 C C . LEU A 1 164 ? -50.920 10.640 48.197 1.00 41.78 164 LEU A C 1
ATOM 1207 O O . LEU A 1 164 ? -51.804 9.787 48.201 1.00 41.78 164 LEU A O 1
ATOM 1211 N N . GLY A 1 165 ? -50.814 11.592 47.273 1.00 39.94 165 GLY A N 1
ATOM 1212 C CA . GLY A 1 165 ? -51.531 11.563 46.012 1.00 39.94 165 GLY A CA 1
ATOM 1213 C C . GLY A 1 165 ? -51.162 10.315 45.210 1.00 39.94 165 GLY A C 1
ATOM 1214 O O . GLY A 1 165 ? -49.999 10.093 44.886 1.00 39.94 165 GLY A O 1
ATOM 1215 N N . ASP A 1 166 ? -52.193 9.525 44.937 1.00 48.50 166 ASP A N 1
ATOM 1216 C CA . ASP A 1 166 ? -52.569 9.080 43.597 1.00 48.50 166 ASP A CA 1
ATOM 1217 C C . ASP A 1 166 ? -51.493 8.343 42.773 1.00 48.50 166 ASP A C 1
ATOM 1219 O O . ASP A 1 166 ? -50.741 8.929 41.993 1.00 48.50 166 ASP A O 1
ATOM 1223 N N . PHE A 1 167 ? -51.441 7.015 42.921 1.00 41.44 167 PHE A N 1
ATOM 1224 C CA . PHE A 1 167 ? -50.733 6.138 41.976 1.00 41.44 167 PHE A CA 1
ATOM 1225 C C . PHE A 1 167 ? -51.481 4.821 41.695 1.00 41.44 167 PHE A C 1
ATOM 1227 O O . PHE A 1 167 ? -50.883 3.841 41.260 1.00 41.44 167 PHE A O 1
ATOM 1234 N N . ALA A 1 168 ? -52.786 4.742 41.955 1.00 48.62 168 ALA A N 1
ATOM 1235 C CA . ALA A 1 168 ? -53.501 3.471 41.842 1.00 48.62 168 ALA A CA 1
ATOM 1236 C C . ALA A 1 168 ? -54.903 3.613 41.243 1.00 48.62 168 ALA A C 1
ATOM 1238 O O . ALA A 1 168 ? -55.867 3.168 41.853 1.00 48.62 168 ALA A O 1
ATOM 1239 N N . GLU A 1 169 ? -55.015 4.179 40.036 1.00 49.59 169 GLU A N 1
ATOM 1240 C CA . GLU A 1 169 ? -56.205 3.973 39.199 1.00 49.59 169 GLU A CA 1
ATOM 1241 C C . GLU A 1 169 ? -55.928 4.203 37.698 1.00 4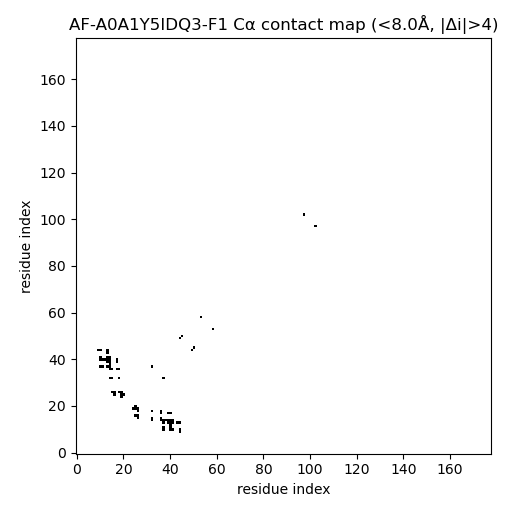9.59 169 GLU A C 1
ATOM 1243 O O . GLU A 1 169 ? -56.094 5.297 37.168 1.00 49.59 169 GLU A O 1
ATOM 1248 N N . PHE A 1 170 ? -55.487 3.152 36.998 1.00 40.94 170 PHE A N 1
ATOM 1249 C CA . PHE A 1 170 ? -55.745 2.950 35.561 1.00 40.94 170 PHE A CA 1
ATOM 1250 C C . PHE A 1 170 ? -55.537 1.448 35.251 1.00 40.94 170 PHE A C 1
ATOM 1252 O O . PHE A 1 170 ? -54.420 1.019 34.978 1.00 40.94 170 PHE A O 1
ATOM 1259 N N . MET A 1 171 ? -56.506 0.591 35.612 1.00 47.00 171 MET A N 1
ATOM 1260 C CA . MET A 1 171 ? -57.485 0.013 34.665 1.00 47.00 171 MET A CA 1
ATOM 1261 C C . MET A 1 171 ? -56.756 -0.759 33.547 1.00 47.00 171 MET A C 1
ATOM 1263 O O . MET A 1 171 ? -56.349 -0.169 32.552 1.00 47.00 171 MET A O 1
ATOM 1267 N N . ASP A 1 172 ? -56.406 -2.034 33.744 1.00 51.34 172 ASP A N 1
ATOM 1268 C CA . ASP A 1 172 ? -57.285 -3.194 33.490 1.00 51.34 172 ASP A CA 1
ATOM 1269 C C . ASP A 1 172 ? -58.656 -2.832 32.898 1.00 51.34 172 ASP A C 1
ATOM 1271 O O . ASP A 1 172 ? -59.625 -2.614 33.621 1.00 51.34 172 ASP A O 1
ATOM 1275 N N . VAL A 1 173 ? -58.712 -2.790 31.564 1.00 49.59 173 VAL A N 1
ATOM 1276 C CA . VAL A 1 173 ? -59.916 -3.055 30.768 1.00 49.59 173 VAL A CA 1
ATOM 1277 C C . VAL A 1 173 ? -59.483 -3.960 29.615 1.00 49.59 173 VAL A C 1
ATOM 1279 O O . VAL A 1 173 ? -58.819 -3.517 28.676 1.00 49.59 173 VAL A O 1
ATOM 1282 N N . ASP A 1 174 ? -59.810 -5.243 29.754 1.00 50.59 174 ASP A N 1
ATOM 1283 C CA . ASP A 1 174 ? -59.999 -6.169 28.641 1.00 50.59 174 ASP A CA 1
ATOM 1284 C C . ASP A 1 174 ? -61.122 -5.633 27.740 1.00 50.59 174 ASP A C 1
ATOM 1286 O O . ASP A 1 174 ? -62.153 -5.215 28.259 1.00 50.59 174 ASP A O 1
ATOM 1290 N N . ASP A 1 175 ? -60.947 -5.693 26.420 1.00 51.69 175 ASP A N 1
ATOM 1291 C CA . ASP A 1 175 ? -62.066 -5.860 25.486 1.00 51.69 175 ASP A CA 1
ATOM 1292 C C . ASP A 1 175 ? -61.562 -6.583 24.226 1.00 51.69 175 ASP A C 1
ATOM 1294 O O . ASP A 1 175 ? -60.789 -6.055 23.418 1.00 51.69 175 ASP A O 1
ATOM 1298 N N . ASP A 1 176 ? -61.986 -7.844 24.132 1.00 49.16 176 ASP A N 1
ATOM 1299 C CA . ASP A 1 176 ? -62.219 -8.583 22.896 1.00 49.16 176 ASP A CA 1
ATOM 1300 C C . ASP A 1 176 ? -63.133 -7.769 21.960 1.00 49.16 176 ASP A C 1
ATOM 1302 O O . ASP A 1 176 ? -64.083 -7.159 22.435 1.00 49.16 176 ASP A O 1
ATOM 1306 N N . ASP A 1 177 ? -62.886 -7.801 20.644 1.00 49.66 177 ASP A N 1
ATOM 1307 C CA . ASP A 1 177 ? -63.940 -7.949 19.623 1.00 49.66 177 ASP A CA 1
ATOM 1308 C C . ASP A 1 177 ? -63.349 -8.069 18.195 1.00 49.66 177 ASP A C 1
ATOM 1310 O O . ASP A 1 177 ? -62.521 -7.261 17.771 1.00 49.66 177 ASP A O 1
ATOM 1314 N N . GLU A 1 178 ? -63.830 -9.114 17.504 1.00 43.38 178 GLU A N 1
ATOM 1315 C CA . GLU A 1 178 ? -63.965 -9.381 16.046 1.00 43.38 178 GLU A CA 1
ATOM 1316 C C . GLU A 1 178 ? -62.776 -9.249 15.064 1.00 43.38 178 GLU A C 1
ATOM 1318 O O . GLU A 1 178 ? -62.383 -8.134 14.649 1.00 43.38 178 GLU A O 1
#

Foldseek 3Di:
DVVVVVLVVQLVVQLQVLVCVVVVHRRDPPDDRDPVSSVRSNVVCCVVPPPDDDDPVVVVVVVVVVPVDDDDDDDPDPDDDDDDPDPPPDPPPPPDDDDVVVVVVVVVVVVVVVVVVVVVVVVVVVVVVVVVPDPPDDDDDDDDDDDDPDDDDDDDDDDDDDDDDDDDDDDDDDDDDD

Radius of gyration: 43.37 Å; Cα contacts (8 Å, |Δi|>4): 41; chains: 1; bounding box: 92×53×117 Å

Sequence (178 aa):
MEFAHRATSEVLVEAAAARSHALGRPASARDVLTVDDVKVGVKAVLMRSFIDPPSAAMARGLASRVNAKPLPKVSNRPGIHVPTEMNLLADNWDIGPPHERDVKRALELEREAEAMAAASAAAAAARAAIAASEPTNVADGARADVAFEVKTAKATDVEEREDLGDFAEFMDVDDDDE

Organism: Ostreococcus tauri (NCBI:txid70448)

pLDDT: mean 74.32, std 19.1, range [36.06, 95.88]

Secondary structure (DSSP, 8-state):
-HHHHHHHHHHHHHHHHHHHHHHTSPPPTTSPPPHHHHHHHHHHHHHHHS-PPPPHHHHHHHHHHHTTSPPP-----SS----SSS-S-------SSPPHHHHHHHHHHHHHHHHHHHHHHHHHHHHHHHHHTS-----S--------------------------------------